Protein 3DSB (pdb70)

Secondary structure (DSSP, 8-state):
--EEEEE----HHHHHHHHHHHHHHHH------HHHHHHHHHHH-GGG---EEEEETTEEEEE--EEEEETTTTEEEEE----EE-GGG-SSSHHHHHHHHHHHHHHH-TTB------BTT-TTHHHHHHTT----SB--------/--EEEEE----HHHHHHHHHHHHHHHH------HHHHHHHHHHT-GGG---EEEEETTEEEEE--EEEEETTTTEEEEE----EE-GGG-SSSHHHHHHHHHHHHHHT-TTB------BTT-TTHHHHHHHT----SB--------

InterPro domains:
  IPR000182 GNAT domain [PF00583] (63-150)
  IPR000182 GNAT domain [PS51186] (17-167)
  IPR016181 Acyl-CoA N-acyltransferase [SSF55729] (17-161)

Sequence (292 aa):
ELIEIREARDDLDTIAKFNYNLAKETEGKELDDVLTKGVKALLLLDERKGKYHVYTVFDKVVAQIYTYEWSDWRNGNFLLWIQSVYVDKEYRRKGIFNYLFNYIKNICDKDENIVGRLYVEKENINAKATYESLNYECDYNYEYEVIHELIEIREEARRDDLDTIAKFNYNLAKETEGKELDDVLTKGVKALLLLDERKGKYHVYTVFDKVVAQIYTYEWSDWRNGNFLWIIQSVVYVDKEYRRKGIFNYLFNYIKNICDKDEENIVGRLYVEKENINAKATYESLNYECDYNYEYEVVIH

Foldseek 3Di:
DFKDKAWDAVCLVVVLVQVQVFCCVAVVDRDDVVSSVVSVVCNVDCQQDTKIFIDGNRHTFKIWWGWDQDPVLQAIETEIEDIGGHPVCPPPCVSVVVVVVVVVVQVPDPRHDYYYDDDPPRPCVQVVVVVVPHDDDDDDDDDDPD/DFKDKDWDDVCLVVVLVQVQVFCCVPVVDRDDVVSSVVSVVCNVDPQQDTKIFIDGNRHTFKIWFGWDQDPVQQATETEIEDIGGHPVCPPPCVRVVVVVVVVVVQVPDSRHDYYYDDDPPPPCVQVVVVVNPHDDDDDDDDDDDD

Organism: Clostridioides difficile (strain 630) (NCBI:txid272563)

Solvent-accessible surface area: 15723 Å² total

Radius of gyration: 20.28 Å; Cα contacts (8 Å, |Δi|>4): 535; chains: 2; bounding box: 35×44×65 Å

CATH classification: 3.40.630.30

Nearest PDB structures (foldseek):
  8a9o-assembly1_B  TM=8.171E-01  e=5.500E-09  Acinetobacter baumannii
  8a9n-assembly1_B  TM=8.126E-01  e=8.665E-09  Acinetobacter baumannii
  8a9o-assembly1_A  TM=8.376E-01  e=1.456E-08  Acinetobacter baumannii
  2q4v-assembly1_B  TM=7.384E-01  e=3.614E-08  Homo sapiens
  6yug-assembly1_B  TM=7.604E-01  e=5.177E-07  Cryptosporidium parvum Iowa II

B-factor: mean 20.47, std 8.24, range [8.96, 56.61]

Structure (mmCIF, N/CA/C/O backbone):
data_3DSB
#
_entry.id   3DSB
#
_cell.length_a   41.488
_cell.length_b   66.765
_cell.length_c   133.884
_cell.angle_alpha   90.00
_cell.angle_beta   90.00
_cell.angle_gamma   90.00
#
_symmetry.space_group_name_H-M   'P 21 21 21'
#
loop_
_entity.id
_entity.type
_entity.pdbx_description
1 polymer 'Putative acetyltransferase'
2 non-polymer 'SULFATE ION'
3 non-polymer 'TRIMETHYL GLYCINE'
4 water water
#
loop_
_atom_site.group_PDB
_atom_site.id
_atom_site.type_symbol
_atom_site.label_atom_id
_atom_site.label_alt_id
_atom_site.label_comp_id
_atom_site.label_asym_id
_atom_site.label_entity_id
_atom_site.label_seq_id
_atom_site.pdbx_PDB_ins_code
_atom_site.Cartn_x
_atom_site.Cartn_y
_atom_site.Cartn_z
_atom_site.occupancy
_atom_site.B_iso_or_equiv
_atom_site.auth_seq_id
_atom_site.auth_comp_id
_atom_site.auth_asym_id
_atom_site.auth_atom_id
_atom_site.pdbx_PDB_model_num
ATOM 1 N N . GLU A 1 5 ? 40.057 68.418 31.926 1.00 27.27 15 GLU A N 1
ATOM 2 C CA . GLU A 1 5 ? 38.606 68.425 31.545 1.00 26.71 15 GLU A CA 1
ATOM 3 C C . GLU A 1 5 ? 37.911 67.147 32.016 1.00 25.45 15 GLU A C 1
ATOM 4 O O . GLU A 1 5 ? 38.521 66.060 32.066 1.00 26.89 15 GLU A O 1
ATOM 10 N N . LEU A 1 6 ? 36.630 67.269 32.374 1.00 21.90 16 LEU A N 1
ATOM 11 C CA . LEU A 1 6 ? 35.895 66.088 32.788 1.00 20.30 16 LEU A CA 1
ATOM 12 C C . LEU A 1 6 ? 34.853 65.662 31.749 1.00 18.78 16 LEU A C 1
ATOM 13 O O . LEU A 1 6 ? 34.777 64.499 31.386 1.00 18.43 16 LEU A O 1
ATOM 18 N N . ILE A 1 7 ? 34.066 66.624 31.297 1.00 18.79 17 ILE A N 1
ATOM 19 C CA . ILE A 1 7 ? 33.159 66.393 30.184 1.00 19.47 17 ILE A CA 1
ATOM 20 C C . ILE A 1 7 ? 33.478 67.378 29.076 1.00 19.54 17 ILE A C 1
ATOM 21 O O . ILE A 1 7 ? 33.612 68.587 29.287 1.00 20.22 17 ILE A O 1
ATOM 26 N N . GLU A 1 8 ? 33.563 66.861 27.858 1.00 18.71 18 GLU A N 1
ATOM 27 C CA . GLU A 1 8 ? 33.831 67.760 26.749 1.00 19.28 18 GLU A CA 1
ATOM 28 C C . GLU A 1 8 ? 33.346 67.183 25.461 1.00 17.50 18 GLU A C 1
ATOM 29 O O . GLU A 1 8 ? 33.094 65.977 25.353 1.00 16.92 18 GLU A O 1
ATOM 35 N N . ILE A 1 9 ? 33.239 68.078 24.500 1.00 16.22 19 ILE A N 1
ATOM 36 C CA . ILE A 1 9 ? 33.054 67.677 23.115 1.00 15.99 19 ILE A CA 1
ATOM 37 C C . ILE A 1 9 ? 34.373 67.986 22.421 1.00 16.07 19 ILE A C 1
ATOM 38 O O . ILE A 1 9 ? 34.936 69.080 22.588 1.00 17.60 19 ILE A O 1
ATOM 43 N N . ARG A 1 10 ? 34.868 67.034 21.644 1.00 15.17 20 ARG A N 1
ATOM 44 C CA . ARG A 1 10 ? 36.110 67.225 20.935 1.00 15.97 20 ARG A CA 1
ATOM 45 C C . ARG A 1 10 ? 36.016 66.550 19.578 1.00 16.26 20 ARG A C 1
ATOM 46 O O . ARG A 1 10 ? 35.209 65.638 19.352 1.00 15.28 20 ARG A O 1
ATOM 54 N N . GLU A 1 11 ? 36.905 66.954 18.695 1.00 16.39 21 GLU A N 1
ATOM 55 C CA . GLU A 1 11 ? 37.045 66.245 17.440 1.00 18.52 21 GLU A CA 1
ATOM 56 C C . GLU A 1 11 ? 37.456 64.797 17.721 1.00 16.62 21 GLU A C 1
ATOM 57 O O . GLU A 1 11 ? 38.215 64.492 18.665 1.00 16.41 21 GLU A O 1
ATOM 63 N N . ALA A 1 12 ? 36.970 63.865 16.897 1.00 15.45 22 ALA A N 1
ATOM 64 C CA . ALA A 1 12 ? 37.395 62.481 17.040 1.00 14.82 22 ALA A CA 1
ATOM 65 C C . ALA A 1 12 ? 38.871 62.306 16.682 1.00 16.78 22 ALA A C 1
ATOM 66 O O . ALA A 1 12 ? 39.459 63.163 16.024 1.00 17.74 22 ALA A O 1
ATOM 68 N N . ARG A 1 13 ? 39.421 61.190 17.141 1.00 17.63 23 ARG A N 1
ATOM 69 C CA . ARG A 1 13 ? 40.800 60.742 16.875 1.00 20.61 23 ARG A CA 1
ATOM 70 C C . ARG A 1 13 ? 40.769 59.317 16.327 1.00 19.75 23 ARG A C 1
ATOM 71 O O . ARG A 1 13 ? 39.741 58.630 16.461 1.00 18.27 23 ARG A O 1
ATOM 92 N N . ASP A 1 15 ? 41.991 56.635 17.506 1.00 20.57 25 ASP A N 1
ATOM 93 C CA . ASP A 1 15 ? 41.636 55.692 18.580 1.00 21.77 25 ASP A CA 1
ATOM 94 C C . ASP A 1 15 ? 40.145 55.512 18.835 1.00 19.78 25 ASP A C 1
ATOM 95 O O . ASP A 1 15 ? 39.740 54.554 19.477 1.00 20.23 25 ASP A O 1
ATOM 100 N N . ASP A 1 16 ? 39.337 56.455 18.350 1.00 17.33 26 ASP A N 1
ATOM 101 C CA . ASP A 1 16 ? 37.893 56.369 18.512 1.00 15.92 26 ASP A CA 1
ATOM 102 C C . ASP A 1 16 ? 37.225 55.486 17.442 1.00 15.70 26 ASP A C 1
ATOM 103 O O . ASP A 1 16 ? 35.999 55.275 17.492 1.00 15.26 26 ASP A O 1
ATOM 108 N N . LEU A 1 17 ? 38.006 54.974 16.499 1.00 15.95 27 LEU A N 1
ATOM 109 C CA . LEU A 1 17 ? 37.452 54.199 15.376 1.00 16.32 27 LEU A CA 1
ATOM 110 C C . LEU A 1 17 ? 36.468 53.120 15.819 1.00 16.09 27 LEU A C 1
ATOM 111 O O . LEU A 1 17 ? 35.361 53.026 15.303 1.00 16.10 27 LEU A O 1
ATOM 116 N N . ASP A 1 18 ? 36.875 52.251 16.740 1.00 17.06 28 ASP A N 1
ATOM 117 C CA . ASP A 1 18 ? 36.012 51.123 17.046 1.00 17.75 28 ASP A CA 1
ATOM 118 C C . ASP A 1 18 ? 34.701 51.558 17.682 1.00 16.29 28 ASP A C 1
ATOM 119 O O . ASP A 1 18 ? 33.632 51.017 17.362 1.00 15.89 28 ASP A O 1
ATOM 124 N N . THR A 1 19 ? 34.784 52.543 18.574 1.00 15.37 29 THR A N 1
ATOM 125 C CA . THR A 1 19 ? 33.576 53.049 19.237 1.00 14.54 29 THR A CA 1
ATOM 126 C C . THR A 1 19 ? 32.646 53.759 18.239 1.00 13.39 29 THR A C 1
ATOM 127 O O . THR A 1 19 ? 31.435 53.554 18.258 1.00 13.27 29 THR A O 1
ATOM 131 N N . ILE A 1 20 ? 33.199 54.600 17.376 1.00 13.13 30 ILE A N 1
ATOM 132 C CA . ILE A 1 20 ? 32.359 55.300 16.378 1.00 12.08 30 ILE A CA 1
ATOM 133 C C . ILE A 1 20 ? 31.705 54.302 15.416 1.00 11.40 30 ILE A C 1
ATOM 134 O O . ILE A 1 20 ? 30.530 54.470 15.038 1.00 12.39 30 ILE A O 1
ATOM 139 N N . ALA A 1 21 ? 32.441 53.271 15.024 1.00 11.34 31 ALA A N 1
ATOM 140 C CA . ALA A 1 21 ? 31.868 52.263 14.143 1.00 12.28 31 ALA A CA 1
ATOM 141 C C . ALA A 1 21 ? 30.725 51.534 14.912 1.00 12.90 31 ALA A C 1
ATOM 142 O O . ALA A 1 21 ? 29.620 51.371 14.370 1.00 13.29 31 ALA A O 1
ATOM 144 N N . LYS A 1 22 ? 30.947 51.147 16.180 1.00 14.32 32 LYS A N 1
ATOM 145 C CA . LYS A 1 22 ? 29.887 50.485 16.920 1.00 14.28 32 LYS A CA 1
ATOM 146 C C . LYS A 1 22 ? 28.651 51.405 17.041 1.00 13.01 32 LYS A C 1
ATOM 147 O O . LYS A 1 22 ? 27.515 50.966 16.869 1.00 14.00 32 LYS A O 1
ATOM 153 N N . PHE A 1 23 ? 28.877 52.686 17.338 1.00 12.04 33 PHE A N 1
ATOM 154 C CA . PHE A 1 23 ? 27.758 53.613 17.484 1.00 12.14 33 PHE A CA 1
ATOM 155 C C . PHE A 1 23 ? 26.965 53.725 16.178 1.00 11.92 33 PHE A C 1
ATOM 156 O O . PHE A 1 23 ? 25.719 53.783 16.171 1.00 12.94 33 PHE A O 1
ATOM 164 N N . ASN A 1 24 ? 27.680 53.729 15.051 1.00 11.71 34 ASN A N 1
ATOM 165 C CA . ASN A 1 24 ? 26.985 53.840 13.774 1.00 12.33 34 ASN A CA 1
ATOM 166 C C . ASN A 1 24 ? 26.203 52.586 13.403 1.00 11.92 34 ASN A C 1
ATOM 167 O O . ASN A 1 24 ? 25.077 52.697 12.877 1.00 12.10 34 ASN A O 1
ATOM 172 N N . TYR A 1 25 ? 26.773 51.420 13.719 1.00 12.70 35 TYR A N 1
ATOM 173 C CA . TYR A 1 25 ? 26.062 50.158 13.565 1.00 14.59 35 TYR A CA 1
ATOM 174 C C . TYR A 1 25 ? 24.788 50.237 14.404 1.00 14.45 35 TYR A C 1
ATOM 175 O O . TYR A 1 25 ? 23.667 49.918 13.906 1.00 16.72 35 TYR A O 1
ATOM 184 N N . ASN A 1 26 ? 24.919 50.658 15.672 1.00 14.17 36 ASN A N 1
ATOM 185 C CA . ASN A 1 26 ? 23.714 50.699 16.515 1.00 15.27 36 ASN A CA 1
ATOM 186 C C . ASN A 1 26 ? 22.684 51.690 16.006 1.00 14.13 36 ASN A C 1
ATOM 187 O O . ASN A 1 26 ? 21.475 51.443 16.067 1.00 16.65 36 ASN A O 1
ATOM 192 N N . LEU A 1 27 ? 23.152 52.848 15.539 1.00 13.42 37 LEU A N 1
ATOM 193 C CA . LEU A 1 27 ? 22.268 53.880 15.023 1.00 13.53 37 LEU A CA 1
ATOM 194 C C . LEU A 1 27 ? 21.423 53.386 13.851 1.00 15.19 37 LEU A C 1
ATOM 195 O O . LEU A 1 27 ? 20.212 53.604 13.786 1.00 17.85 37 LEU A O 1
ATOM 200 N N . ALA A 1 28 ? 22.081 52.749 12.908 1.00 16.19 38 ALA A N 1
ATOM 201 C CA . ALA A 1 28 ? 21.428 52.374 11.656 1.00 17.39 38 ALA A CA 1
ATOM 202 C C . ALA A 1 28 ? 20.403 51.321 11.983 1.00 19.59 38 ALA A C 1
ATOM 203 O O . ALA A 1 28 ? 19.263 51.330 11.415 1.00 21.21 38 ALA A O 1
ATOM 205 N N . LYS A 1 29 ? 20.735 50.433 12.925 1.00 20.18 39 LYS A N 1
ATOM 206 C CA . LYS A 1 29 ? 19.714 49.446 13.313 1.00 23.55 39 LYS A CA 1
ATOM 207 C C . LYS A 1 29 ? 18.533 50.132 13.988 1.00 24.04 39 LYS A C 1
ATOM 208 O O . LYS A 1 29 ? 17.359 49.894 13.625 1.00 25.37 39 LYS A O 1
ATOM 214 N N . GLU A 1 30 ? 18.815 50.991 14.970 1.00 24.52 40 GLU A N 1
ATOM 215 C CA . GLU A 1 30 ? 17.720 51.571 15.768 1.00 25.17 40 GLU A CA 1
ATOM 216 C C . GLU A 1 30 ? 16.814 52.547 14.998 1.00 26.43 40 GLU A C 1
ATOM 217 O O . GLU A 1 30 ? 15.591 52.575 15.277 1.00 28.20 40 GLU A O 1
ATOM 223 N N . THR A 1 31 ? 17.358 53.315 14.041 1.00 27.99 41 THR A N 1
ATOM 224 C CA . THR A 1 31 ? 16.651 54.432 13.348 1.00 28.42 41 THR A CA 1
ATOM 225 C C . THR A 1 31 ? 16.231 54.278 11.864 1.00 28.82 41 THR A C 1
ATOM 226 O O . THR A 1 31 ? 15.394 55.067 11.356 1.00 29.54 41 THR A O 1
ATOM 230 N N . GLU A 1 32 ? 16.834 53.314 11.169 1.00 28.04 42 GLU A N 1
ATOM 231 C CA . GLU A 1 32 ? 16.543 53.045 9.754 1.00 28.30 42 GLU A CA 1
ATOM 232 C C . GLU A 1 32 ? 16.274 51.552 9.552 1.00 27.82 42 GLU A C 1
ATOM 233 O O . GLU A 1 32 ? 16.093 51.080 8.421 1.00 28.06 42 GLU A O 1
ATOM 239 N N . GLY A 1 33 ? 16.238 50.796 10.637 1.00 26.84 43 GLY A N 1
ATOM 240 C CA . GLY A 1 33 ? 16.072 49.352 10.511 1.00 27.86 43 GLY A CA 1
ATOM 241 C C . GLY A 1 33 ? 17.119 48.621 9.665 1.00 28.69 43 GLY A C 1
ATOM 242 O O . GLY A 1 33 ? 16.794 47.603 9.054 1.00 29.38 43 GLY A O 1
ATOM 243 N N . LYS A 1 34 ? 18.377 49.098 9.668 1.00 29.12 44 LYS A N 1
ATOM 244 C CA . LYS A 1 34 ? 19.506 48.493 8.880 1.00 29.13 44 LYS A CA 1
ATOM 245 C C . LYS A 1 34 ? 20.522 47.653 9.687 1.00 28.63 44 LYS A C 1
ATOM 246 O O . LYS A 1 34 ? 20.826 47.944 10.862 1.00 27.41 44 LYS A O 1
ATOM 252 N N . GLU A 1 35 ? 21.123 46.660 9.049 1.00 27.56 45 GLU A N 1
ATOM 253 C CA . GLU A 1 35 ? 22.206 45.917 9.679 1.00 26.35 45 GLU A CA 1
ATOM 254 C C . GLU A 1 35 ? 23.490 46.112 8.868 1.00 24.60 45 GLU A C 1
ATOM 255 O O . GLU A 1 35 ? 23.758 45.377 7.905 1.00 25.18 45 GLU A O 1
ATOM 261 N N . LEU A 1 36 ? 24.283 47.111 9.237 1.00 21.26 46 LEU A N 1
ATOM 262 C CA . LEU A 1 36 ? 25.376 47.484 8.380 1.00 18.62 46 LEU A CA 1
ATOM 263 C C . LEU A 1 36 ? 26.452 46.411 8.323 1.00 17.95 46 LEU A C 1
ATOM 264 O O . LEU A 1 36 ? 26.772 45.766 9.317 1.00 19.03 46 LEU A O 1
ATOM 269 N N . ASP A 1 37 ? 27.072 46.307 7.152 1.00 16.64 47 ASP A N 1
ATOM 270 C CA . ASP A 1 37 ? 28.277 45.483 6.963 1.00 15.11 47 ASP A CA 1
ATOM 271 C C . ASP A 1 37 ? 29.452 46.121 7.708 1.00 14.91 47 ASP A C 1
ATOM 272 O O . ASP A 1 37 ? 29.856 47.244 7.383 1.00 14.68 47 ASP A O 1
ATOM 285 N N . ASP A 1 39 ? 32.628 45.374 7.883 1.00 13.81 49 ASP A N 1
ATOM 286 C CA . ASP A 1 39 ? 33.870 45.571 7.137 1.00 13.89 49 ASP A CA 1
ATOM 287 C C . ASP A 1 39 ? 33.788 46.920 6.407 1.00 13.64 49 ASP A C 1
ATOM 288 O O . ASP A 1 39 ? 34.710 47.736 6.471 1.00 14.73 49 ASP A O 1
ATOM 293 N N . VAL A 1 40 ? 32.673 47.133 5.714 1.00 12.88 50 VAL A N 1
ATOM 294 C CA . VAL A 1 40 ? 32.494 48.359 4.944 1.00 12.45 50 VAL A CA 1
ATOM 295 C C . VAL A 1 40 ? 32.430 49.595 5.842 1.00 12.15 50 VAL A C 1
ATOM 296 O O . VAL A 1 40 ? 33.098 50.612 5.575 1.00 12.35 50 VAL A O 1
ATOM 300 N N . LEU A 1 41 ? 31.655 49.493 6.922 1.00 11.48 51 LEU A N 1
ATOM 301 C CA . LEU A 1 41 ? 31.490 50.618 7.837 1.00 11.80 51 LEU A CA 1
ATOM 302 C C . LEU A 1 41 ? 32.832 50.987 8.481 1.00 11.86 51 LEU A C 1
ATOM 303 O O . LEU A 1 41 ? 33.170 52.164 8.608 1.00 12.61 51 LEU A O 1
ATOM 308 N N . THR A 1 42 ? 33.588 49.974 8.921 1.00 12.65 52 THR A N 1
ATOM 309 C CA . THR A 1 42 ? 34.886 50.260 9.559 1.00 13.16 52 THR A CA 1
ATOM 310 C C . THR A 1 42 ? 35.790 51.036 8.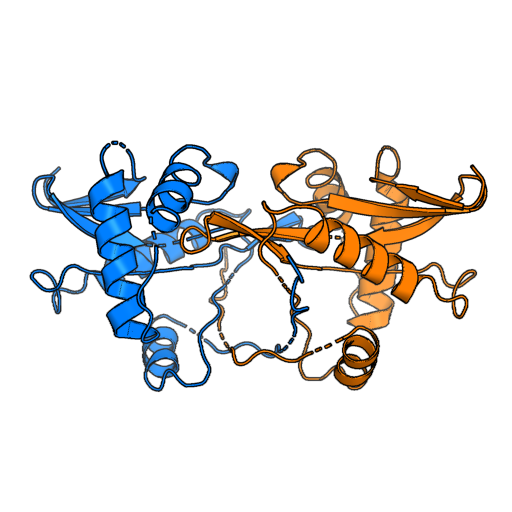610 1.00 12.26 52 THR A C 1
ATOM 311 O O . THR A 1 42 ? 36.414 52.020 8.994 1.00 13.29 52 THR A O 1
ATOM 315 N N . LYS A 1 43 ? 35.825 50.591 7.349 1.00 12.89 53 LYS A N 1
ATOM 316 C CA . LYS A 1 43 ? 36.628 51.283 6.339 1.00 12.74 53 LYS A CA 1
ATOM 317 C C . LYS A 1 43 ? 36.122 52.721 6.121 1.00 11.44 53 LYS A C 1
ATOM 318 O O . LYS A 1 43 ? 36.929 53.651 5.968 1.00 13.38 53 LYS A O 1
ATOM 324 N N . GLY A 1 44 ? 34.792 52.870 6.074 1.00 10.88 54 GLY A N 1
ATOM 325 C CA . GLY A 1 44 ? 34.227 54.195 5.843 1.00 10.71 54 GLY A CA 1
ATOM 326 C C . GLY A 1 44 ? 34.519 55.152 6.981 1.00 10.62 54 GLY A C 1
ATOM 327 O O . GLY A 1 44 ? 34.732 56.338 6.750 1.00 12.19 54 GLY A O 1
ATOM 328 N N . VAL A 1 45 ? 34.412 54.678 8.223 1.00 9.87 55 VAL A N 1
ATOM 329 C CA . VAL A 1 45 ? 34.710 55.554 9.370 1.00 10.58 55 VAL A CA 1
ATOM 330 C C . VAL A 1 45 ? 36.206 55.910 9.382 1.00 11.87 55 VAL A C 1
ATOM 331 O O . VAL A 1 45 ? 36.579 57.065 9.570 1.00 13.10 55 VAL A O 1
ATOM 335 N N . LYS A 1 46 ? 37.058 54.905 9.168 1.00 12.89 56 LYS A N 1
ATOM 33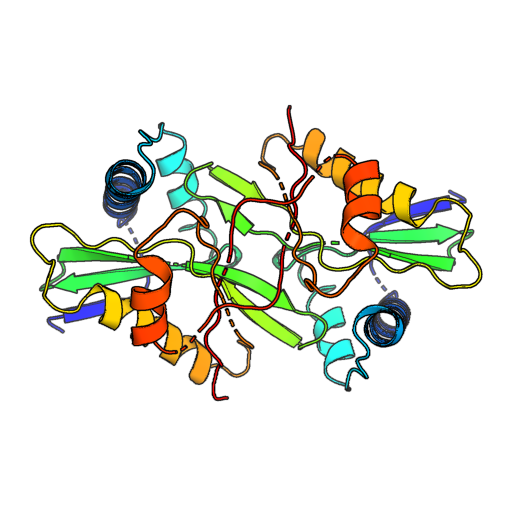6 C CA . LYS A 1 46 ? 38.514 55.168 9.128 1.00 13.39 56 LYS A CA 1
ATOM 337 C C . LYS A 1 46 ? 38.837 56.222 8.064 1.00 13.75 56 LYS A C 1
ATOM 338 O O . LYS A 1 46 ? 39.645 57.151 8.289 1.00 14.77 56 LYS A O 1
ATOM 344 N N . ALA A 1 47 ? 38.239 56.064 6.876 1.00 14.08 57 ALA A N 1
ATOM 345 C CA . ALA A 1 47 ? 38.568 56.976 5.788 1.00 15.32 57 ALA A CA 1
ATOM 346 C C . ALA A 1 47 ? 38.212 58.405 6.202 1.00 14.28 57 ALA A C 1
ATOM 347 O O . ALA A 1 47 ? 38.952 59.359 5.930 1.00 17.00 57 ALA A O 1
ATOM 349 N N . LEU A 1 48 ? 37.065 58.564 6.860 1.00 14.16 58 LEU A N 1
ATOM 350 C CA A LEU A 1 48 ? 36.650 59.880 7.297 0.50 14.55 58 LEU A CA 1
ATOM 351 C CA B LEU A 1 48 ? 36.665 59.888 7.288 0.50 14.25 58 LEU A CA 1
ATOM 352 C C . LEU A 1 48 ? 37.595 60.406 8.389 1.00 15.40 58 LEU A C 1
ATOM 353 O O . LEU A 1 48 ? 38.008 61.568 8.351 1.00 15.16 58 LEU A O 1
ATOM 362 N N . LEU A 1 49 ? 37.949 59.552 9.357 1.00 14.80 59 LEU A N 1
ATOM 363 C CA . LEU A 1 49 ? 38.881 59.988 10.429 1.00 15.73 59 LEU A CA 1
ATOM 364 C C . LEU A 1 49 ? 40.210 60.480 9.871 1.00 17.30 59 LEU A C 1
ATOM 365 O O . LEU A 1 49 ? 40.826 61.388 10.465 1.00 18.87 59 LEU A O 1
ATOM 370 N N . LEU A 1 50 ? 40.630 59.882 8.746 1.00 17.57 60 LEU A N 1
ATOM 371 C CA . LEU A 1 50 ? 41.935 60.175 8.162 1.00 19.27 60 LEU A CA 1
ATOM 372 C C . LEU A 1 50 ? 41.920 61.415 7.290 1.00 19.36 60 LEU A C 1
ATOM 373 O O . LEU A 1 50 ? 42.999 61.921 6.927 1.00 22.22 60 LEU A O 1
ATOM 378 N N . ASP A 1 51 ? 40.733 61.921 6.941 1.00 19.26 61 ASP A N 1
ATOM 379 C CA . ASP A 1 51 ? 40.643 63.007 5.976 1.00 19.24 61 ASP A CA 1
ATOM 380 C C . ASP A 1 51 ? 39.607 64.027 6.354 1.00 19.38 61 ASP A C 1
ATOM 381 O O . ASP A 1 51 ? 38.436 63.864 6.063 1.00 18.63 61 ASP A O 1
ATOM 386 N N . GLU A 1 52 ? 40.070 65.089 6.998 1.00 20.45 62 GLU A N 1
ATOM 387 C CA . GLU A 1 52 ? 39.241 66.189 7.483 1.00 22.30 62 GLU A CA 1
ATOM 388 C C . GLU A 1 52 ? 38.473 66.896 6.350 1.00 21.09 62 GLU A C 1
ATOM 389 O O . GLU A 1 52 ? 37.478 67.605 6.588 1.00 21.05 62 GLU A O 1
ATOM 395 N N . ARG A 1 53 ? 38.947 66.726 5.115 1.00 21.19 63 ARG A N 1
ATOM 396 C CA . ARG A 1 53 ? 38.265 67.297 3.981 1.00 22.70 63 ARG A CA 1
ATOM 397 C C . ARG A 1 53 ? 36.979 66.555 3.655 1.00 22.42 63 ARG A C 1
ATOM 398 O O . ARG A 1 53 ? 36.097 67.125 2.998 1.00 25.18 63 ARG A O 1
ATOM 406 N N . LYS A 1 54 ? 36.843 65.301 4.114 1.00 20.50 64 LYS A N 1
ATOM 407 C CA . LYS A 1 54 ? 35.599 64.538 3.890 1.00 19.25 64 LYS A CA 1
ATOM 408 C C . LYS A 1 54 ? 34.472 64.911 4.873 1.00 18.54 64 LYS A C 1
ATOM 409 O O . LYS A 1 54 ? 33.324 64.553 4.625 1.00 18.69 64 LYS A O 1
ATOM 415 N N . GLY A 1 55 ? 34.776 65.628 5.962 1.00 17.89 65 GLY A N 1
ATOM 416 C CA . GLY A 1 55 ? 33.802 65.806 7.048 1.00 16.18 65 GLY A CA 1
ATOM 417 C C . GLY A 1 55 ? 34.491 65.613 8.385 1.00 15.22 65 GLY A C 1
ATOM 418 O O . GLY A 1 55 ? 35.721 65.403 8.456 1.00 14.87 65 GLY A O 1
ATOM 419 N N . LYS A 1 56 ? 33.714 65.693 9.451 1.00 13.13 66 LYS A N 1
ATOM 420 C CA . LYS A 1 56 ? 34.256 65.583 10.807 1.00 13.17 66 LYS A CA 1
ATOM 421 C C . LYS A 1 56 ? 33.306 64.849 11.744 1.00 10.97 66 LYS A C 1
ATOM 422 O O . LYS A 1 56 ? 32.080 65.078 11.700 1.00 10.86 66 LYS A O 1
ATOM 428 N N . TYR A 1 57 ? 33.864 63.979 12.597 1.00 11.29 67 TYR A N 1
ATOM 429 C CA . TYR A 1 57 ? 33.183 63.498 13.788 1.00 11.69 67 TYR A CA 1
ATOM 430 C C . TYR A 1 57 ? 33.587 64.339 14.966 1.00 11.82 67 TYR A C 1
ATOM 431 O O . TYR A 1 57 ? 34.775 64.690 15.126 1.00 11.94 67 TYR A O 1
ATOM 440 N N . HIS A 1 58 ? 32.606 64.612 15.827 1.00 11.94 68 HIS A N 1
ATOM 441 C CA . HIS A 1 58 ? 32.871 65.100 17.179 1.00 13.55 68 HIS A CA 1
ATOM 442 C C . HIS A 1 58 ? 32.274 64.075 18.129 1.00 12.44 68 HIS A C 1
ATOM 443 O O . HIS A 1 58 ? 31.209 63.484 17.851 1.00 13.13 68 HIS A O 1
ATOM 450 N N . VAL A 1 59 ? 32.932 63.895 19.270 1.00 12.70 69 VAL A N 1
ATOM 451 C CA . VAL A 1 59 ? 32.464 62.965 20.272 1.00 13.28 69 VAL A CA 1
ATOM 452 C C . VAL A 1 59 ? 32.306 63.701 21.603 1.00 13.94 69 VAL A C 1
ATOM 453 O O . VAL A 1 59 ? 33.025 64.680 21.906 1.00 14.64 69 VAL A O 1
ATOM 457 N N . TYR A 1 60 ? 31.311 63.214 22.343 1.00 12.73 70 TYR A N 1
ATOM 458 C CA . TYR A 1 60 ? 31.036 63.677 23.715 1.00 13.17 70 TYR A CA 1
ATOM 459 C C . TYR A 1 60 ? 31.691 62.679 24.667 1.00 13.32 70 TYR A C 1
ATOM 460 O O . TYR A 1 60 ? 31.475 61.486 24.552 1.00 13.21 70 TYR A O 1
ATOM 469 N N . THR A 1 61 ? 32.574 63.177 25.545 1.00 13.69 71 THR A N 1
ATOM 470 C CA . THR A 1 61 ? 33.301 62.267 26.442 1.00 14.51 71 THR A CA 1
ATOM 471 C C . THR A 1 61 ? 33.063 62.617 27.899 1.00 15.59 71 THR A C 1
ATOM 472 O O . THR A 1 61 ? 32.874 63.795 28.259 1.00 16.20 71 THR A O 1
ATOM 476 N N . VAL A 1 62 ? 33.081 61.575 28.719 1.00 15.06 72 VAL A N 1
ATOM 477 C CA . VAL A 1 62 ? 32.852 61.717 30.157 1.00 16.19 72 VAL A CA 1
ATOM 478 C C . VAL A 1 62 ? 33.976 60.966 30.843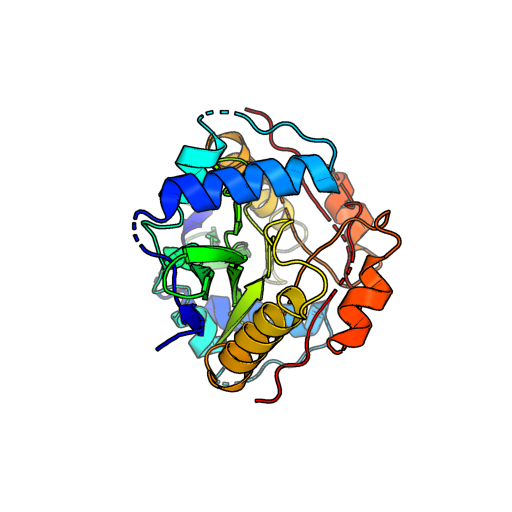 1.00 17.00 72 VAL A C 1
ATOM 479 O O . VAL A 1 62 ? 34.052 59.753 30.735 1.00 17.26 72 VAL A O 1
ATOM 483 N N . PHE A 1 63 ? 34.861 61.705 31.531 1.00 17.23 73 PHE A N 1
ATOM 484 C CA . PHE A 1 63 ? 36.081 61.094 32.106 1.00 18.42 73 PHE A CA 1
ATOM 485 C C . PHE A 1 63 ? 36.780 60.232 31.076 1.00 18.82 73 PHE A C 1
ATOM 486 O O . PHE A 1 63 ? 37.150 59.076 31.345 1.00 20.23 73 PHE A O 1
ATOM 494 N N . ASP A 1 64 ? 36.889 60.812 29.870 1.00 18.54 74 ASP A N 1
ATOM 495 C CA . ASP A 1 64 ? 37.580 60.213 28.717 1.00 19.43 74 ASP A CA 1
ATOM 496 C C . ASP A 1 64 ? 36.829 59.141 27.958 1.00 19.55 74 ASP A C 1
ATOM 497 O O . ASP A 1 64 ? 37.291 58.725 26.894 1.00 20.94 74 ASP A O 1
ATOM 502 N N . LYS A 1 65 ? 35.693 58.688 28.491 1.00 18.40 75 LYS A N 1
ATOM 503 C CA . LYS A 1 65 ? 34.886 57.676 27.808 1.00 19.03 75 LYS A CA 1
ATOM 504 C C . LYS A 1 65 ? 34.016 58.334 26.749 1.00 17.51 75 LYS A C 1
ATOM 505 O O . LYS A 1 65 ? 33.260 59.253 27.069 1.00 16.32 75 LYS A O 1
ATOM 511 N N . VAL A 1 66 ? 34.140 57.870 25.506 1.00 16.89 76 VAL A N 1
ATOM 512 C CA . VAL A 1 66 ? 33.303 58.372 24.432 1.00 16.08 76 VAL A CA 1
ATOM 513 C C . VAL A 1 66 ? 31.895 57.771 24.598 1.00 14.88 76 VAL A C 1
ATOM 514 O O . VAL A 1 66 ? 31.748 56.547 24.579 1.00 16.10 76 VAL A O 1
ATOM 518 N N . VAL A 1 67 ? 30.869 58.623 24.736 1.00 13.69 77 VAL A N 1
ATOM 519 C CA . VAL A 1 67 ? 29.507 58.161 24.959 1.00 14.03 77 VAL A CA 1
ATOM 520 C C . VAL A 1 67 ? 28.504 58.665 23.890 1.00 12.72 77 VAL A C 1
ATOM 521 O O . VAL A 1 67 ? 27.327 58.308 23.929 1.00 13.41 77 VAL A O 1
ATOM 525 N N . ALA A 1 68 ? 28.962 59.521 22.964 1.00 11.93 78 ALA A N 1
ATOM 526 C CA . ALA A 1 68 ? 28.091 59.973 21.861 1.00 11.69 78 ALA A CA 1
ATOM 527 C C . ALA A 1 68 ? 28.908 60.542 20.753 1.00 12.25 78 ALA A C 1
ATOM 528 O O . ALA A 1 68 ? 30.073 60.890 20.942 1.00 12.80 78 ALA A O 1
ATOM 530 N N . GLN A 1 69 ? 28.295 60.602 19.567 1.00 11.07 79 GLN A N 1
ATOM 531 C CA . GLN A 1 69 ? 28.993 61.172 18.382 1.00 11.47 79 GLN A CA 1
ATOM 532 C C . GLN A 1 69 ? 28.037 61.932 17.511 1.00 11.85 79 GLN A C 1
ATOM 533 O O . GLN A 1 69 ? 26.832 61.634 17.478 1.00 11.41 79 GLN A O 1
ATOM 539 N N . ILE A 1 70 ? 28.608 62.885 16.777 1.00 11.75 80 ILE A N 1
ATOM 540 C CA . ILE A 1 70 ? 27.838 63.570 15.714 1.00 12.34 80 ILE A CA 1
ATOM 541 C C . ILE A 1 70 ? 28.787 63.743 14.531 1.00 10.75 80 ILE A C 1
ATOM 542 O O . ILE A 1 70 ? 29.992 64.003 14.724 1.00 11.19 80 ILE A O 1
ATOM 555 N N . TYR A 1 72 ? 29.312 65.378 10.460 1.00 10.89 82 TYR A N 1
ATOM 556 C CA . TYR A 1 72 ? 28.845 66.211 9.338 1.00 10.88 82 TYR A CA 1
ATOM 557 C C . TYR A 1 72 ? 29.798 66.172 8.175 1.00 12.06 82 TYR A C 1
ATOM 558 O O . TYR A 1 72 ? 31.006 65.934 8.344 1.00 11.61 82 TYR A O 1
ATOM 567 N N . THR A 1 73 ? 29.233 66.426 6.995 1.00 10.61 83 THR A N 1
ATOM 568 C CA . THR A 1 73 ? 30.035 66.620 5.794 1.00 10.86 83 THR A CA 1
ATOM 569 C C . THR A 1 73 ? 29.791 68.043 5.279 1.00 9.65 83 THR A C 1
ATOM 570 O O . THR A 1 73 ? 28.959 68.773 5.817 1.00 10.42 83 THR A O 1
ATOM 574 N N . TYR A 1 74 ? 30.483 68.404 4.187 1.00 11.50 84 TYR A N 1
ATOM 575 C CA . TYR A 1 74 ? 30.331 69.763 3.622 1.00 11.37 84 TYR A CA 1
ATOM 576 C C . TYR A 1 74 ? 29.746 69.723 2.233 1.00 11.65 84 TYR A C 1
ATOM 577 O O . TYR A 1 74 ? 30.005 68.778 1.483 1.00 13.64 84 TYR A O 1
ATOM 586 N N . GLU A 1 75 ? 29.006 70.782 1.897 1.00 9.89 85 GLU A N 1
ATOM 587 C CA . GLU A 1 75 ? 28.641 71.033 0.504 1.00 10.15 85 GLU A CA 1
ATOM 588 C C . GLU A 1 75 ? 29.097 72.433 0.133 1.00 11.21 85 GLU A C 1
ATOM 589 O O . GLU A 1 75 ? 28.585 73.418 0.669 1.00 10.29 85 GLU A O 1
ATOM 595 N N . TRP A 1 76 ? 30.073 72.532 -0.786 1.00 10.30 86 TRP A N 1
ATOM 596 C CA . TRP A 1 76 ? 30.528 73.860 -1.211 1.00 10.94 86 TRP A CA 1
ATOM 597 C C . TRP A 1 76 ? 29.453 74.499 -2.093 1.00 11.49 86 TRP A C 1
ATOM 598 O O . TRP A 1 76 ? 28.979 73.872 -3.044 1.00 12.25 86 TRP A O 1
ATOM 609 N N . SER A 1 77 ? 29.121 75.751 -1.790 1.00 12.09 87 SER A N 1
ATOM 610 C CA . SER A 1 77 ? 28.279 76.557 -2.648 1.00 11.59 87 SER A CA 1
ATOM 611 C C . SER A 1 77 ? 29.126 77.591 -3.389 1.00 11.02 87 SER A C 1
ATOM 612 O O . SER A 1 77 ? 29.648 78.536 -2.769 1.00 12.59 87 SER A O 1
ATOM 615 N N . ASP A 1 78 ? 29.248 77.423 -4.714 1.00 10.92 88 ASP A N 1
ATOM 616 C CA . ASP A 1 78 ? 29.931 78.428 -5.514 1.00 11.22 88 ASP A CA 1
ATOM 617 C C . ASP A 1 78 ? 29.141 79.711 -5.601 1.00 11.10 88 ASP A C 1
ATOM 618 O O . ASP A 1 78 ? 29.741 80.812 -5.491 1.00 13.07 88 ASP A O 1
ATOM 623 N N . TRP A 1 79 ? 27.804 79.595 -5.681 1.00 11.99 89 TRP A N 1
ATOM 624 C CA . TRP A 1 79 ? 26.976 80.813 -5.725 1.00 12.22 89 TRP A CA 1
ATOM 625 C C . TRP A 1 79 ? 27.121 81.696 -4.490 1.00 13.01 89 TRP A C 1
ATOM 626 O O . TRP A 1 79 ? 27.056 82.920 -4.593 1.00 14.89 89 TRP A O 1
ATOM 637 N N . ARG A 1 80 ? 27.319 81.069 -3.328 1.00 13.64 90 ARG A N 1
ATOM 638 C CA . ARG A 1 80 ? 27.370 81.782 -2.053 1.00 14.21 90 ARG A CA 1
ATOM 639 C C . ARG A 1 80 ? 28.806 81.923 -1.514 1.00 14.75 90 ARG A C 1
ATOM 640 O O . ARG A 1 80 ? 28.993 82.564 -0.481 1.00 15.14 90 ARG A O 1
ATOM 648 N N . ASN A 1 81 ? 29.786 81.309 -2.181 1.00 13.45 91 ASN A N 1
ATOM 649 C CA . ASN A 1 81 ? 31.182 81.319 -1.732 1.00 14.11 91 ASN A CA 1
ATOM 650 C C . ASN A 1 81 ? 31.306 80.863 -0.276 1.00 13.73 91 ASN A C 1
ATOM 651 O O . ASN A 1 81 ? 31.992 81.493 0.563 1.00 14.84 91 ASN A O 1
ATOM 656 N N . GLY A 1 82 ? 30.687 79.717 0.016 1.00 12.20 92 GLY A N 1
ATOM 657 C CA . GLY A 1 82 ? 30.769 79.182 1.381 1.00 12.74 92 GLY A CA 1
ATOM 658 C C . GLY A 1 82 ? 30.261 77.757 1.431 1.00 12.29 92 GLY A C 1
ATOM 659 O O . GLY A 1 82 ? 29.766 77.241 0.422 1.00 13.31 92 GLY A O 1
ATOM 660 N N . ASN A 1 83 ? 30.336 77.147 2.622 1.00 12.10 93 ASN A N 1
ATOM 661 C CA . ASN A 1 83 ? 29.930 75.751 2.800 1.00 12.15 93 ASN A CA 1
ATOM 662 C C . ASN A 1 83 ? 28.596 75.663 3.504 1.00 12.08 93 ASN A C 1
ATOM 663 O O . ASN A 1 83 ? 28.355 76.419 4.473 1.00 11.53 93 ASN A O 1
ATOM 668 N N . PHE A 1 84 ? 27.759 74.714 3.068 1.00 10.04 94 PHE A N 1
ATOM 669 C CA . PHE A 1 84 ? 26.716 74.203 3.951 1.00 10.55 94 PHE A CA 1
ATOM 670 C C . PHE A 1 84 ? 27.316 73.059 4.726 1.00 10.82 94 PHE A C 1
ATOM 671 O O . PHE A 1 84 ? 28.082 72.248 4.188 1.00 11.20 94 PHE A O 1
ATOM 679 N N . LEU A 1 85 ? 26.970 72.994 6.006 1.00 11.52 95 LEU A N 1
ATOM 680 C CA A LEU A 1 85 ? 27.322 71.856 6.810 0.50 11.73 95 LEU A CA 1
ATOM 681 C CA B LEU A 1 85 ? 27.302 71.809 6.804 0.50 12.30 95 LEU A CA 1
ATOM 682 C C . LEU A 1 85 ? 26.119 70.893 6.834 1.00 11.72 95 LEU A C 1
ATOM 683 O O . LEU A 1 85 ? 24.992 71.348 7.121 1.00 12.55 95 LEU A O 1
ATOM 692 N N . TRP A 1 86 ? 26.346 69.618 6.487 1.00 11.68 96 TRP A N 1
ATOM 693 C CA . TRP A 1 86 ? 25.243 68.633 6.457 1.00 10.87 96 TRP A CA 1
ATOM 694 C C . TRP A 1 86 ? 25.450 67.643 7.596 1.00 12.19 96 TRP A C 1
ATOM 695 O O . TRP A 1 86 ? 26.416 66.886 7.600 1.00 12.34 96 TRP A O 1
ATOM 706 N N . ILE A 1 87 ? 24.537 67.644 8.566 1.00 11.86 97 ILE A N 1
ATOM 707 C CA . ILE A 1 87 ? 24.629 66.683 9.694 1.00 11.76 97 ILE A CA 1
ATOM 708 C C . ILE A 1 87 ? 24.132 65.351 9.179 1.00 11.42 97 ILE A C 1
ATOM 709 O O . ILE A 1 87 ? 22.974 65.260 8.719 1.00 12.31 97 ILE A O 1
ATOM 714 N N . GLN A 1 88 ? 24.957 64.318 9.286 1.00 10.65 98 GLN A N 1
ATOM 715 C CA . GLN A 1 88 ? 24.660 62.984 8.751 1.00 11.40 98 GLN A CA 1
ATOM 716 C C . GLN A 1 88 ? 24.282 61.962 9.801 1.00 10.99 98 GLN A C 1
ATOM 717 O O . GLN A 1 88 ? 23.615 60.983 9.503 1.00 13.40 98 GLN A O 1
ATOM 723 N N . SER A 1 89 ? 24.686 62.181 11.054 1.00 11.27 99 SER A N 1
ATOM 724 C CA . SER A 1 89 ? 24.367 61.231 12.104 1.00 11.81 99 SER A CA 1
ATOM 725 C C . SER A 1 89 ? 24.555 61.828 13.479 1.00 12.12 99 SER A C 1
ATOM 726 O O . SER A 1 89 ? 25.429 62.658 13.699 1.00 11.77 99 SER A O 1
ATOM 729 N N . VAL A 1 90 ? 23.733 61.358 14.404 1.00 12.32 100 VAL A N 1
ATOM 730 C CA . VAL A 1 90 ? 23.904 61.638 15.836 1.00 12.66 100 VAL A CA 1
ATOM 731 C C . VAL A 1 90 ? 23.541 60.356 16.581 1.00 13.04 100 VAL A C 1
ATOM 732 O O . VAL A 1 90 ? 22.523 59.732 16.294 1.00 14.20 100 VAL A O 1
ATOM 736 N N . TYR A 1 91 ? 24.337 59.983 17.584 1.00 12.30 101 TYR A N 1
ATOM 737 C CA . TYR A 1 91 ? 24.019 58.770 18.364 1.00 11.38 101 TYR A CA 1
ATOM 738 C C . TYR A 1 91 ? 24.529 58.986 19.789 1.00 12.47 101 TYR A C 1
ATOM 739 O O . TYR A 1 91 ? 25.662 59.484 19.998 1.00 12.61 101 TYR A O 1
ATOM 748 N N . VAL A 1 92 ? 23.726 58.535 20.734 1.00 12.37 102 VAL A N 1
ATOM 749 C CA . VAL A 1 92 ? 24.058 58.611 22.154 1.00 12.44 102 VAL A CA 1
ATOM 750 C C . VAL A 1 92 ? 23.968 57.187 22.708 1.00 13.63 102 VAL A C 1
ATOM 751 O O . VAL A 1 92 ? 22.930 56.523 22.559 1.00 13.95 102 VAL A O 1
ATOM 755 N N . ASP A 1 93 ? 25.039 56.723 23.343 1.00 14.11 103 ASP A N 1
ATOM 756 C CA . ASP A 1 93 ? 25.053 55.426 24.034 1.00 15.05 103 ASP A CA 1
ATOM 757 C C . ASP A 1 93 ? 23.856 55.326 24.979 1.00 15.48 103 ASP A C 1
ATOM 758 O O . ASP A 1 93 ? 23.535 56.286 25.694 1.00 15.98 103 ASP A O 1
ATOM 763 N N . LYS A 1 94 ? 23.185 54.175 24.950 1.00 16.95 104 LYS A N 1
ATOM 764 C CA . LYS A 1 94 ? 21.944 54.035 25.721 1.00 18.19 104 LYS A CA 1
ATOM 765 C C . LYS A 1 94 ? 22.078 54.316 27.208 1.00 18.55 104 LYS A C 1
ATOM 766 O O . LYS A 1 94 ? 21.085 54.729 27.834 1.00 19.77 104 LYS A O 1
ATOM 772 N N . GLU A 1 95 ? 23.258 54.072 27.769 1.00 18.11 105 GLU A N 1
ATOM 773 C CA . GLU A 1 95 ? 23.456 54.270 29.219 1.00 19.46 105 GLU A CA 1
ATOM 774 C C . GLU A 1 95 ? 23.600 55.759 29.578 1.00 18.88 105 GLU A C 1
ATOM 775 O O . GLU A 1 95 ? 23.707 56.108 30.780 1.00 18.94 105 GLU A O 1
ATOM 781 N N . TYR A 1 96 ? 23.606 56.631 28.552 1.00 16.97 106 TYR A N 1
ATOM 782 C CA . TYR A 1 96 ? 23.829 58.056 28.764 1.00 16.81 106 TYR A CA 1
ATOM 783 C C . TYR A 1 96 ? 22.703 58.925 28.205 1.00 16.57 106 TYR A C 1
ATOM 784 O O . TYR A 1 96 ? 22.851 60.129 28.087 1.00 17.77 106 TYR A O 1
ATOM 793 N N . ARG A 1 97 ? 21.572 58.301 27.883 1.00 16.55 107 ARG A N 1
ATOM 794 C CA . ARG A 1 97 ? 20.431 59.011 27.307 1.00 16.90 107 ARG A CA 1
ATOM 795 C C . ARG A 1 97 ? 19.581 59.713 28.374 1.00 17.48 107 ARG A C 1
ATOM 796 O O . ARG A 1 97 ? 19.724 59.444 29.569 1.00 17.70 107 ARG A O 1
ATOM 804 N N . ARG A 1 98 ? 18.717 60.627 27.923 1.00 17.46 108 ARG A N 1
ATOM 805 C CA . ARG A 1 98 ? 17.822 61.405 28.796 1.00 18.66 108 ARG A CA 1
ATOM 806 C C . ARG A 1 98 ? 18.602 62.363 29.702 1.00 17.82 108 ARG A C 1
ATOM 807 O O . ARG A 1 98 ? 18.114 62.750 30.799 1.00 18.70 108 ARG A O 1
ATOM 815 N N . LYS A 1 99 ? 19.788 62.784 29.225 1.00 16.74 109 LYS A N 1
ATOM 816 C CA . LYS A 1 99 ? 20.639 63.712 29.949 1.00 17.03 109 LYS A CA 1
ATOM 817 C C . LYS A 1 99 ? 20.999 64.949 29.119 1.00 16.66 109 LYS A C 1
ATOM 818 O O . LYS A 1 99 ? 21.847 65.746 29.513 1.00 18.09 109 LYS A O 1
ATOM 824 N N . GLY A 1 100 ? 20.347 65.096 27.962 1.00 15.87 110 GLY A N 1
ATOM 825 C CA . GLY A 1 100 ? 20.514 66.285 27.109 1.00 16.19 110 GLY A CA 1
ATOM 826 C C . GLY A 1 100 ? 21.672 66.226 26.116 1.00 15.17 110 GLY A C 1
ATOM 827 O O . GLY A 1 100 ? 21.990 67.227 25.474 1.00 16.16 110 GLY A O 1
ATOM 828 N N . ILE A 1 101 ? 22.319 65.064 26.010 1.00 14.31 111 ILE A N 1
ATOM 829 C CA . ILE A 1 101 ? 23.506 64.949 25.147 1.00 14.05 111 ILE A CA 1
ATOM 830 C C . ILE A 1 101 ? 23.184 65.179 23.673 1.00 13.89 111 ILE A C 1
ATOM 831 O O . ILE A 1 101 ? 23.976 65.840 22.996 1.00 14.97 111 ILE A O 1
ATOM 836 N N . PHE A 1 102 ? 22.054 64.651 23.187 1.00 13.89 112 PHE A N 1
ATOM 837 C CA . PHE A 1 102 ? 21.711 64.851 21.777 1.00 14.19 112 PHE A CA 1
ATOM 838 C C . PHE A 1 102 ? 21.701 66.371 21.493 1.00 15.00 112 PHE A C 1
ATOM 839 O O . PHE A 1 102 ? 22.350 66.844 20.534 1.00 15.30 112 PHE A O 1
ATOM 847 N N . ASN A 1 103 ? 21.011 67.132 22.342 1.00 15.55 113 ASN A N 1
ATOM 848 C CA . ASN A 1 103 ? 20.954 68.563 22.122 1.00 16.10 113 ASN A CA 1
ATOM 849 C C . ASN A 1 103 ? 22.292 69.285 22.367 1.00 16.68 113 ASN A C 1
ATOM 850 O O . ASN A 1 103 ? 22.566 70.277 21.666 1.00 17.07 113 ASN A O 1
ATOM 855 N N . TYR A 1 104 ? 23.115 68.838 23.335 1.00 16.11 114 TYR A N 1
ATOM 856 C CA . TYR A 1 104 ? 24.447 69.437 23.501 1.00 16.96 114 TYR A CA 1
ATOM 857 C C . TYR A 1 104 ? 25.234 69.314 22.191 1.00 16.01 114 TYR A C 1
ATOM 858 O O . TYR A 1 104 ? 25.924 70.269 21.761 1.00 16.04 114 TYR A O 1
ATOM 867 N N . LEU A 1 105 ? 25.174 68.135 21.574 1.00 15.09 115 LEU A N 1
ATOM 868 C CA . LEU A 1 105 ? 25.915 67.928 20.312 1.00 14.87 115 LEU A CA 1
ATOM 869 C C . LEU A 1 105 ? 25.337 68.773 19.202 1.00 15.08 115 LEU A C 1
ATOM 870 O O . LEU A 1 105 ? 26.060 69.430 18.466 1.00 13.57 115 LEU A O 1
ATOM 875 N N . PHE A 1 106 ? 24.016 68.756 19.070 1.00 14.45 116 PHE A N 1
ATOM 876 C CA . PHE A 1 106 ? 23.392 69.492 17.973 1.00 14.88 116 PHE A CA 1
ATOM 877 C C . PHE A 1 106 ? 23.661 70.996 18.106 1.00 14.42 116 PHE A C 1
ATOM 878 O O . PHE A 1 106 ? 23.962 71.694 17.123 1.00 15.32 116 PHE A O 1
ATOM 886 N N . ASN A 1 107 ? 23.548 71.502 19.333 1.00 14.60 117 ASN A N 1
ATOM 887 C CA . ASN A 1 107 ? 23.795 72.922 19.569 1.00 15.06 117 ASN A CA 1
ATOM 888 C C . ASN A 1 107 ? 25.262 73.289 19.411 1.00 14.66 117 ASN A C 1
ATOM 889 O O . ASN A 1 107 ? 25.597 74.417 19.009 1.00 16.43 117 ASN A O 1
ATOM 894 N N . TYR A 1 108 ? 26.155 72.343 19.703 1.00 14.92 118 TYR A N 1
ATOM 895 C CA . TYR A 1 108 ? 27.574 72.552 19.444 1.00 15.38 118 TYR A CA 1
ATOM 896 C C . TYR A 1 108 ? 27.828 72.790 17.951 1.00 15.34 118 TYR A C 1
ATOM 897 O O . TYR A 1 108 ? 28.568 73.694 17.581 1.00 14.96 118 TYR A O 1
ATOM 906 N N . ILE A 1 109 ? 27.206 72.001 17.098 1.00 13.88 119 ILE A N 1
ATOM 907 C CA . ILE A 1 109 ? 27.379 72.177 15.656 1.00 13.44 119 ILE A CA 1
ATOM 908 C C . ILE A 1 109 ? 26.695 73.481 15.209 1.00 14.15 119 ILE A C 1
ATOM 909 O O . ILE A 1 109 ? 27.244 74.212 14.378 1.00 14.38 119 ILE A O 1
ATOM 914 N N . LYS A 1 110 ? 25.518 73.782 15.755 1.00 14.62 120 LYS A N 1
ATOM 915 C CA . LYS A 1 110 ? 24.862 75.078 15.410 1.00 15.65 120 LYS A CA 1
ATOM 916 C C . LYS A 1 110 ? 25.794 76.225 15.738 1.00 16.08 120 LYS A C 1
ATOM 917 O O . LYS A 1 110 ? 25.880 77.185 14.952 1.00 15.82 120 LYS A O 1
ATOM 923 N N . ASN A 1 111 ? 26.484 76.152 16.893 1.00 15.77 121 ASN A N 1
ATOM 924 C CA . ASN A 1 111 ? 27.426 77.215 17.264 1.00 17.25 121 ASN A CA 1
ATOM 925 C C . ASN A 1 111 ? 28.594 77.321 16.292 1.00 16.82 121 ASN A C 1
ATOM 926 O O . ASN A 1 111 ? 29.008 78.427 15.915 1.00 17.53 121 ASN A O 1
ATOM 931 N N . ILE A 1 112 ? 29.129 76.185 15.873 1.00 16.06 122 ILE A N 1
ATOM 932 C CA . ILE A 1 112 ? 30.176 76.196 14.836 1.00 15.98 122 ILE A CA 1
ATOM 933 C C . ILE A 1 112 ? 29.666 76.947 13.597 1.00 15.12 122 ILE A C 1
ATOM 934 O O . ILE A 1 112 ? 30.373 77.794 13.028 1.00 15.67 122 ILE A O 1
ATOM 939 N N . CYS A 1 113 ? 28.416 76.670 13.204 1.00 14.87 123 CYS A N 1
ATOM 940 C CA . CYS A 1 113 ? 27.870 77.310 11.983 1.00 14.49 123 CYS A CA 1
ATOM 941 C C . CYS A 1 113 ? 27.683 78.823 12.187 1.00 15.97 123 CYS A C 1
ATOM 942 O O . CYS A 1 113 ? 28.015 79.630 11.302 1.00 17.19 123 CYS A O 1
ATOM 945 N N . ASP A 1 114 ? 27.212 79.214 13.355 1.00 16.26 124 ASP A N 1
ATOM 946 C CA . ASP A 1 114 ? 26.902 80.616 13.569 1.00 18.42 124 ASP A CA 1
ATOM 947 C C . ASP A 1 114 ? 28.193 81.434 13.714 1.00 19.02 124 ASP A C 1
ATOM 948 O O . ASP A 1 114 ? 28.246 82.606 13.322 1.00 20.22 124 ASP A O 1
ATOM 953 N N . LYS A 1 115 ? 29.251 80.810 14.205 1.00 19.01 125 LYS A N 1
ATOM 954 C CA . LYS A 1 115 ? 30.507 81.557 14.454 1.00 20.84 125 LYS A CA 1
ATOM 955 C C . LYS A 1 115 ? 31.421 81.634 13.231 1.00 20.52 125 LYS A C 1
ATOM 956 O O . LYS A 1 115 ? 32.426 82.387 13.202 1.00 22.00 125 LYS A O 1
ATOM 962 N N . ASP A 1 116 ? 31.147 80.820 12.225 1.00 18.20 126 ASP A N 1
ATOM 963 C CA . ASP A 1 116 ? 32.015 80.806 11.065 1.00 17.27 126 ASP A CA 1
ATOM 964 C C . ASP A 1 116 ? 31.324 81.507 9.894 1.00 16.76 126 ASP A C 1
ATOM 965 O O . ASP A 1 116 ? 30.351 81.008 9.346 1.00 14.11 126 ASP A O 1
ATOM 970 N N . GLU A 1 117 ? 31.797 82.694 9.532 1.00 17.64 127 GLU A N 1
ATOM 971 C CA . GLU A 1 117 ? 31.088 83.464 8.528 1.00 19.36 127 GLU A CA 1
ATOM 972 C C . GLU A 1 117 ? 31.106 82.786 7.143 1.00 18.06 127 GLU A C 1
ATOM 973 O O . GLU A 1 117 ? 30.324 83.174 6.251 1.00 20.24 127 GLU A O 1
ATOM 979 N N . ASN A 1 118 ? 31.950 81.764 6.980 1.00 17.32 128 ASN A N 1
ATOM 980 C CA . ASN A 1 118 ? 32.036 81.039 5.707 1.00 18.68 128 ASN A CA 1
ATOM 981 C C . ASN A 1 118 ? 31.146 79.807 5.663 1.00 17.13 128 ASN A C 1
ATOM 982 O O . ASN A 1 118 ? 31.177 79.068 4.694 1.00 16.40 128 ASN A O 1
ATOM 987 N N . ILE A 1 119 ? 30.384 79.581 6.728 1.00 14.33 129 ILE A N 1
ATOM 988 C CA . ILE A 1 119 ? 29.345 78.543 6.680 1.00 14.14 129 ILE A CA 1
ATOM 989 C C . ILE A 1 119 ? 28.031 79.253 6.401 1.00 13.31 129 ILE A C 1
ATOM 990 O O . ILE A 1 119 ? 27.633 80.194 7.122 1.00 14.69 129 ILE A O 1
ATOM 995 N N . VAL A 1 120 ? 27.371 78.844 5.320 1.00 12.83 130 VAL A N 1
ATOM 996 C CA . VAL A 1 120 ? 26.202 79.580 4.863 1.00 13.80 130 VAL A CA 1
ATOM 997 C C . VAL A 1 120 ? 24.863 78.948 5.252 1.00 13.44 130 VAL A C 1
ATOM 998 O O . VAL A 1 120 ? 23.808 79.533 5.033 1.00 15.25 130 VAL A O 1
ATOM 1002 N N . GLY A 1 121 ? 24.921 77.773 5.856 1.00 13.43 131 GLY A N 1
ATOM 1003 C CA . GLY A 1 121 ? 23.708 77.096 6.263 1.00 12.82 131 GLY A CA 1
ATOM 1004 C C . GLY A 1 121 ? 24.045 75.741 6.868 1.00 12.24 131 GLY A C 1
ATOM 1005 O O . GLY A 1 121 ? 25.193 75.288 6.787 1.00 12.02 131 GLY A O 1
ATOM 1014 N N . ARG A 1 123 ? 22.267 71.806 7.184 1.00 10.89 133 ARG A N 1
ATOM 1015 C CA . ARG A 1 123 ? 21.203 71.011 6.584 1.00 10.76 133 ARG A CA 1
ATOM 1016 C C . ARG A 1 123 ? 21.259 69.557 6.979 1.00 10.62 133 ARG A C 1
ATOM 1017 O O . ARG A 1 123 ? 22.276 69.110 7.465 1.00 10.64 133 ARG A O 1
ATOM 1025 N N . LEU A 1 124 ? 20.158 68.834 6.772 1.00 10.41 134 LEU A N 1
ATOM 1026 C CA . LEU A 1 124 ? 20.211 67.383 6.876 1.00 10.73 134 LEU A CA 1
ATOM 1027 C C . LEU A 1 124 ? 19.103 66.821 6.009 1.00 10.39 134 LEU A C 1
ATOM 1028 O O . LEU A 1 124 ? 18.134 67.541 5.658 1.00 12.00 134 LEU A O 1
ATOM 1033 N N . TYR A 1 125 ? 19.202 65.537 5.671 1.00 11.07 135 TYR A N 1
ATOM 1034 C CA . TYR A 1 125 ? 18.038 64.833 5.040 1.00 12.33 135 TYR A CA 1
ATOM 1035 C C . TYR A 1 125 ? 17.659 63.654 5.927 1.00 13.01 135 TYR A C 1
ATOM 1036 O O . TYR A 1 125 ? 18.527 63.043 6.576 1.00 14.10 135 TYR A O 1
ATOM 1045 N N . VAL A 1 126 ? 16.366 63.338 5.946 1.00 12.51 136 VAL A N 1
ATOM 1046 C CA . VAL A 1 126 ? 15.844 62.261 6.775 1.00 13.18 136 VAL A CA 1
ATOM 1047 C C . VAL A 1 126 ? 14.714 61.526 6.070 1.00 13.07 136 VAL A C 1
ATOM 1048 O O . VAL A 1 126 ? 13.973 62.122 5.285 1.00 13.88 136 VAL A O 1
ATOM 1052 N N . GLU A 1 127 ? 14.591 60.234 6.332 1.00 14.61 137 GLU A N 1
ATOM 1053 C CA . GLU A 1 127 ? 13.492 59.472 5.738 1.00 16.69 137 GLU A CA 1
ATOM 1054 C C . GLU A 1 127 ? 12.152 60.109 6.039 1.00 16.39 137 GLU A C 1
ATOM 1055 O O . GLU A 1 127 ? 11.908 60.542 7.176 1.00 16.06 137 GLU A O 1
ATOM 1061 N N . LYS A 1 128 ? 11.249 60.091 5.057 1.00 16.84 138 LYS A N 1
ATOM 1062 C CA . LYS A 1 128 ? 9.904 60.663 5.264 1.00 17.40 138 LYS A CA 1
ATOM 1063 C C . LYS A 1 128 ? 9.124 59.878 6.334 1.00 19.14 138 LYS A C 1
ATOM 1064 O O . LYS A 1 128 ? 8.230 60.426 6.968 1.00 20.69 138 LYS A O 1
ATOM 1070 N N . GLU A 1 129 ? 9.485 58.610 6.499 1.00 19.84 139 GLU A N 1
ATOM 1071 C CA . GLU A 1 129 ? 8.801 57.730 7.461 1.00 21.88 139 GLU A CA 1
ATOM 1072 C C . GLU A 1 129 ? 9.136 57.986 8.909 1.00 22.51 139 GLU A C 1
ATOM 1073 O O . GLU A 1 129 ? 8.487 57.434 9.812 1.00 23.65 139 GLU A O 1
ATOM 1079 N N . ASN A 1 130 ? 10.162 58.783 9.161 1.00 21.19 140 ASN A N 1
ATOM 1080 C CA . ASN A 1 130 ? 10.562 59.025 10.519 1.00 22.69 140 ASN A CA 1
ATOM 1081 C C . ASN A 1 130 ? 9.572 59.986 11.120 1.00 24.35 140 ASN A C 1
ATOM 1082 O O . ASN A 1 130 ? 9.652 61.184 10.884 1.00 25.50 140 ASN A O 1
ATOM 1087 N N . ILE A 1 131 ? 8.652 59.433 11.918 1.00 26.17 141 ILE A N 1
ATOM 1088 C CA . ILE A 1 131 ? 7.509 60.165 12.485 1.00 28.67 141 ILE A CA 1
ATOM 1089 C C . ILE A 1 131 ? 7.898 61.221 13.526 1.00 28.56 141 ILE A C 1
ATOM 1090 O O . ILE A 1 131 ? 7.120 62.149 13.777 1.00 30.62 141 ILE A O 1
ATOM 1095 N N . ASN A 1 132 ? 9.101 61.102 14.090 1.00 27.14 142 ASN A N 1
ATOM 1096 C CA . ASN A 1 132 ? 9.524 61.948 15.198 1.00 26.77 142 ASN A CA 1
ATOM 1097 C C . ASN A 1 132 ? 10.515 63.049 14.826 1.00 25.03 142 ASN A C 1
ATOM 1098 O O . ASN A 1 132 ? 10.779 63.946 15.627 1.00 24.08 142 ASN A O 1
ATOM 1103 N N . ALA A 1 133 ? 11.028 62.968 13.598 1.00 23.87 143 ALA A N 1
ATOM 1104 C CA . ALA A 1 133 ? 12.055 63.928 13.113 1.00 23.09 143 ALA A CA 1
ATOM 1105 C C . ALA A 1 133 ? 11.562 65.359 13.128 1.00 22.90 143 ALA A C 1
ATOM 1106 O O . ALA A 1 133 ? 12.241 66.246 13.635 1.00 22.89 143 ALA A O 1
ATOM 1108 N N . LYS A 1 134 ? 10.372 65.601 12.600 1.00 23.39 144 LYS A N 1
ATOM 1109 C CA . LYS A 1 134 ? 9.884 66.962 12.494 1.00 24.64 144 LYS A CA 1
ATOM 1110 C C . LYS A 1 134 ? 9.866 67.701 13.835 1.00 24.13 144 LYS A C 1
ATOM 1111 O O . LYS A 1 134 ? 10.399 68.789 13.941 1.00 24.75 144 LYS A O 1
ATOM 1117 N N . ALA A 1 135 ? 9.289 67.087 14.863 1.00 22.74 145 ALA A N 1
ATOM 1118 C CA . ALA A 1 135 ? 9.209 67.713 16.187 1.00 22.56 145 ALA A CA 1
ATOM 1119 C C . ALA A 1 135 ? 10.589 67.894 16.791 1.00 21.02 145 ALA A C 1
ATOM 1120 O O . ALA A 1 135 ? 10.872 68.916 17.412 1.00 22.65 145 ALA A O 1
ATOM 1122 N N . THR A 1 136 ? 11.427 66.871 16.653 1.00 20.73 146 THR A N 1
ATOM 1123 C CA . THR A 1 136 ? 12.784 66.934 17.181 1.00 19.33 146 THR A CA 1
ATOM 1124 C C . THR A 1 136 ? 13.565 68.086 16.554 1.00 19.14 146 THR A C 1
ATOM 1125 O O . THR A 1 136 ? 14.182 68.873 17.265 1.00 19.32 146 THR A O 1
ATOM 1129 N N . TYR A 1 137 ? 13.546 68.181 15.225 1.00 18.21 147 TYR A N 1
ATOM 1130 C CA . TYR A 1 137 ? 14.307 69.265 14.592 1.00 18.33 147 TYR A CA 1
ATOM 1131 C C . TYR A 1 137 ? 13.685 70.629 14.796 1.00 18.96 147 TYR A C 1
ATOM 1132 O O . TYR A 1 137 ? 14.393 71.637 14.983 1.00 17.74 147 TYR A O 1
ATOM 1141 N N . GLU A 1 138 ? 12.354 70.694 14.766 1.00 20.06 148 GLU A N 1
ATOM 1142 C CA . GLU A 1 138 ? 11.685 71.973 15.033 1.00 22.63 148 GLU A CA 1
ATOM 1143 C C . GLU A 1 138 ? 12.054 72.558 16.387 1.00 21.58 148 GLU A C 1
ATOM 1144 O O . GLU A 1 138 ? 12.229 73.756 16.533 1.00 21.88 148 GLU A O 1
ATOM 1150 N N . SER A 1 139 ? 12.204 71.699 17.381 1.00 22.25 149 SER A N 1
ATOM 1151 C CA . SER A 1 139 ? 12.595 72.174 18.712 1.00 22.76 149 SER A CA 1
ATOM 1152 C C . SER A 1 139 ? 14.022 72.737 18.725 1.00 21.25 149 SER A C 1
ATOM 1153 O O . SER A 1 139 ? 14.420 73.452 19.667 1.00 22.65 149 SER A O 1
ATOM 1156 N N . LEU A 1 140 ? 14.799 72.384 17.697 1.00 19.20 150 LEU A N 1
ATOM 1157 C CA . LEU A 1 140 ? 16.150 72.899 17.540 1.00 18.01 150 LEU A CA 1
ATOM 1158 C C . LEU A 1 140 ? 16.231 74.028 16.486 1.00 17.22 150 LEU A C 1
ATOM 1159 O O . LEU A 1 140 ? 17.321 74.378 16.021 1.00 16.94 150 LEU A O 1
ATOM 1164 N N . ASN A 1 141 ? 15.078 74.575 16.111 1.00 16.99 151 ASN A N 1
ATOM 1165 C CA . ASN A 1 141 ? 15.002 75.658 15.135 1.00 18.12 151 ASN A CA 1
ATOM 1166 C C . ASN A 1 141 ? 15.430 75.225 13.730 1.00 16.70 151 ASN A C 1
ATOM 1167 O O . ASN A 1 141 ? 15.973 76.016 12.948 1.00 16.42 151 ASN A O 1
ATOM 1185 N N . TYR A 1 143 ? 13.926 73.474 10.241 1.00 14.29 153 TYR A N 1
ATOM 1186 C CA . TYR A 1 143 ? 12.606 73.358 9.608 1.00 15.04 153 TYR A CA 1
ATOM 1187 C C . TYR A 1 143 ? 12.688 72.737 8.257 1.00 14.41 153 TYR A C 1
ATOM 1188 O O . TYR A 1 143 ? 13.737 72.761 7.578 1.00 14.32 153 TYR A O 1
ATOM 1197 N N . GLU A 1 144 ? 11.587 72.110 7.873 1.00 14.52 154 GLU A N 1
ATOM 1198 C CA . GLU A 1 144 ? 11.569 71.398 6.617 1.00 14.52 154 GLU A CA 1
ATOM 1199 C C . GLU A 1 144 ? 11.727 72.341 5.411 1.00 15.23 154 GLU A C 1
ATOM 1200 O O . GLU A 1 144 ? 11.089 73.400 5.343 1.00 15.90 154 GLU A O 1
ATOM 1206 N N . CYS A 1 145 ? 12.570 71.943 4.464 1.00 15.65 155 CYS A N 1
ATOM 1207 C CA . CYS A 1 145 ? 12.894 72.704 3.239 1.00 15.81 155 CYS A CA 1
ATOM 1208 C C . CYS A 1 145 ? 11.939 72.383 2.107 1.00 16.45 155 CYS A C 1
ATOM 1209 O O . CYS A 1 145 ? 11.239 71.374 2.145 1.00 19.84 155 CYS A O 1
ATOM 1212 N N . ASP A 1 146 ? 11.953 73.216 1.084 1.00 16.08 156 ASP A N 1
ATOM 1213 C CA . ASP A 1 146 ? 11.022 73.081 -0.022 1.00 16.87 156 ASP A CA 1
ATOM 1214 C C . ASP A 1 146 ? 11.702 72.391 -1.199 1.00 15.83 156 ASP A C 1
ATOM 1215 O O . ASP A 1 146 ? 11.616 72.866 -2.334 1.00 16.43 156 ASP A O 1
ATOM 1220 N N . TYR A 1 147 ? 12.366 71.261 -0.934 1.00 15.02 157 TYR A N 1
ATOM 1221 C CA . TYR A 1 147 ? 13.067 70.559 -1.999 1.00 14.26 157 TYR A CA 1
ATOM 1222 C C . TYR A 1 147 ? 12.698 69.102 -2.027 1.00 13.58 157 TYR A C 1
ATOM 1223 O O . TYR A 1 147 ? 12.361 68.499 -0.990 1.00 14.14 157 TYR A O 1
ATOM 1232 N N . ASN A 1 148 ? 12.787 68.539 -3.231 1.00 12.88 158 ASN A N 1
ATOM 1233 C CA . ASN A 1 148 ? 12.753 67.083 -3.383 1.00 12.65 158 ASN A CA 1
ATOM 1234 C C . ASN A 1 148 ? 14.134 66.593 -3.763 1.00 12.48 158 ASN A C 1
ATOM 1235 O O . ASN A 1 148 ? 14.855 67.304 -4.473 1.00 13.83 158 ASN A O 1
ATOM 1248 N N . TYR A 1 150 ? 16.397 63.671 -5.833 1.00 12.78 160 TYR A N 1
ATOM 1249 C CA . TYR A 1 150 ? 16.322 62.636 -6.886 1.00 12.03 160 TYR A CA 1
ATOM 1250 C C . TYR A 1 150 ? 17.596 61.842 -6.863 1.00 12.02 160 TYR A C 1
ATOM 1251 O O . TYR A 1 150 ? 18.650 62.381 -6.441 1.00 12.95 160 TYR A O 1
ATOM 1260 N N . GLU A 1 151 ? 17.552 60.590 -7.330 1.00 13.24 161 GLU A N 1
ATOM 1261 C CA . GLU A 1 151 ? 18.797 59.832 -7.394 1.00 14.60 161 GLU A CA 1
ATOM 1262 C C . GLU A 1 151 ? 18.819 58.885 -8.572 1.00 15.24 161 GLU A C 1
ATOM 1263 O O . GLU A 1 151 ? 17.756 58.432 -9.069 1.00 16.02 161 GLU A O 1
ATOM 1269 N N . TYR A 1 152 ? 20.036 58.590 -8.996 1.00 15.24 162 TYR A N 1
ATOM 1270 C CA . TYR A 1 152 ? 20.261 57.603 -10.028 1.00 16.96 162 TYR A CA 1
ATOM 1271 C C . TYR A 1 152 ? 20.825 56.374 -9.337 1.00 18.23 162 TYR A C 1
ATOM 1272 O O . TYR A 1 152 ? 21.746 56.494 -8.511 1.00 17.05 162 TYR A O 1
ATOM 1281 N N . GLU A 1 153 ? 20.295 55.204 -9.697 1.00 19.25 163 GLU A N 1
ATOM 1282 C CA . GLU A 1 153 ? 20.739 53.956 -9.089 1.00 21.35 163 GLU A CA 1
ATOM 1283 C C . GLU A 1 153 ? 22.044 53.533 -9.758 1.00 21.65 163 GLU A C 1
ATOM 1284 O O . GLU A 1 153 ? 22.030 53.017 -10.877 1.00 22.16 163 GLU A O 1
ATOM 1290 N N . VAL A 1 154 ? 23.154 53.801 -9.094 1.00 21.55 164 VAL A N 1
ATOM 1291 C CA . VAL A 1 154 ? 24.465 53.498 -9.680 1.00 22.89 164 VAL A CA 1
ATOM 1292 C C . VAL A 1 154 ? 24.575 51.970 -9.838 1.00 26.33 164 VAL A C 1
ATOM 1293 O O . VAL A 1 154 ? 24.391 51.234 -8.864 1.00 26.72 164 VAL A O 1
ATOM 1297 N N . ILE A 1 155 ? 24.768 51.512 -11.083 1.00 29.57 165 ILE A N 1
ATOM 1298 C CA . ILE A 1 155 ? 24.845 50.071 -11.369 1.00 31.46 165 ILE A CA 1
ATOM 1299 C C . ILE A 1 155 ? 26.298 49.706 -11.281 1.00 32.97 165 ILE A C 1
ATOM 1300 O O . ILE A 1 155 ? 27.095 50.021 -12.169 1.00 31.98 165 ILE A O 1
ATOM 1305 N N . HIS A 1 156 ? 26.626 49.041 -10.181 1.00 35.35 166 HIS A N 1
ATOM 1306 C CA . HIS A 1 156 ? 27.990 49.033 -9.797 1.00 36.50 166 HIS A CA 1
ATOM 1307 C C . HIS A 1 156 ? 29.019 48.182 -10.480 1.00 37.79 166 HIS A C 1
ATOM 1308 O O . HIS A 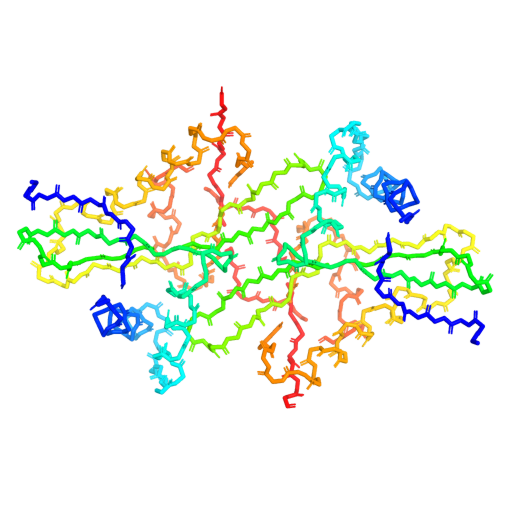1 156 ? 29.680 48.713 -11.375 1.00 40.16 166 HIS A O 1
ATOM 1315 N N . GLU B 1 5 ? 40.802 65.995 -31.098 1.00 29.17 15 GLU B N 1
ATOM 1316 C CA . GLU B 1 5 ? 39.382 65.901 -30.634 1.00 27.79 15 GLU B CA 1
ATOM 1317 C C . GLU B 1 5 ? 38.603 67.129 -31.115 1.00 26.71 15 GLU B C 1
ATOM 1318 O O . GLU B 1 5 ? 39.155 68.247 -31.235 1.00 27.30 15 GLU B O 1
ATOM 1324 N N . LEU B 1 6 ? 37.322 66.921 -31.390 1.00 23.62 16 LEU B N 1
ATOM 1325 C CA . LEU B 1 6 ? 36.499 68.015 -31.867 1.00 22.11 16 LEU B CA 1
ATOM 1326 C C . LEU B 1 6 ? 35.435 68.430 -30.833 1.00 20.93 16 LEU B C 1
ATOM 1327 O O . LEU B 1 6 ? 35.268 69.605 -30.531 1.00 19.66 16 LEU B O 1
ATOM 1332 N N . ILE B 1 7 ? 34.699 67.450 -30.338 1.00 20.25 17 ILE B N 1
ATOM 1333 C CA . ILE B 1 7 ? 33.764 67.700 -29.236 1.00 20.55 17 ILE B CA 1
ATOM 1334 C C . ILE B 1 7 ? 34.153 66.784 -28.102 1.00 20.72 17 ILE B C 1
ATOM 1335 O O . ILE B 1 7 ? 34.386 65.600 -28.305 1.00 21.32 17 ILE B O 1
ATOM 1340 N N . GLU B 1 8 ? 34.197 67.327 -26.883 1.00 19.55 18 GLU B N 1
ATOM 1341 C CA . GLU B 1 8 ? 34.499 66.479 -25.753 1.00 19.91 18 GLU B CA 1
ATOM 1342 C C . GLU B 1 8 ? 33.939 67.096 -24.500 1.00 18.26 18 GLU B C 1
ATOM 1343 O O . GLU B 1 8 ? 33.591 68.285 -24.452 1.00 18.19 18 GLU B O 1
ATOM 1349 N N . ILE B 1 9 ? 33.887 66.260 -23.483 1.00 17.22 19 ILE B N 1
ATOM 1350 C CA . ILE B 1 9 ? 33.652 66.719 -22.129 1.00 16.41 19 ILE B CA 1
ATOM 1351 C C . ILE B 1 9 ? 34.967 66.513 -21.381 1.00 17.10 19 ILE B C 1
ATOM 1352 O O . ILE B 1 9 ? 35.610 65.450 -21.494 1.00 18.61 19 ILE B O 1
ATOM 1357 N N . ARG B 1 10 ? 35.376 67.541 -20.636 1.00 16.15 20 ARG B N 1
ATOM 1358 C CA . ARG B 1 10 ? 36.615 67.462 -19.881 1.00 15.76 20 ARG B CA 1
ATOM 1359 C C . ARG B 1 10 ? 36.440 68.158 -18.547 1.00 15.00 20 ARG B C 1
ATOM 1360 O O . ARG B 1 10 ? 35.513 68.950 -18.349 1.00 14.80 20 ARG B O 1
ATOM 1368 N N . GLU B 1 11 ? 37.310 67.845 -17.616 1.00 15.67 21 GLU B N 1
ATOM 1369 C CA A GLU B 1 11 ? 37.395 68.586 -16.373 0.50 15.27 21 GLU B CA 1
ATOM 1370 C CA B GLU B 1 11 ? 37.314 68.598 -16.383 0.50 16.40 21 GLU B CA 1
ATOM 1371 C C . GLU B 1 11 ? 37.690 70.057 -16.671 1.00 14.76 21 GLU B C 1
ATOM 1372 O O . GLU B 1 11 ? 38.432 70.379 -17.624 1.00 14.29 21 GLU B O 1
ATOM 1383 N N . ALA B 1 12 ? 37.146 70.960 -15.869 1.00 13.93 22 ALA B N 1
ATOM 1384 C CA . ALA B 1 12 ? 37.466 72.370 -16.019 1.00 13.51 22 ALA B CA 1
ATOM 1385 C C . ALA B 1 12 ? 38.956 72.628 -15.717 1.00 14.18 22 ALA B C 1
ATOM 1386 O O . ALA B 1 12 ? 39.577 71.898 -14.943 1.00 15.44 22 ALA B O 1
ATOM 1388 N N . ARG B 1 13 ? 39.432 73.715 -16.300 1.00 15.42 23 ARG B N 1
ATOM 1389 C CA A ARG B 1 13 ? 40.771 74.229 -16.029 0.50 16.35 23 ARG B CA 1
ATOM 1390 C CA B ARG B 1 13 ? 40.776 74.272 -16.124 0.50 16.59 23 ARG B CA 1
ATOM 1391 C C . ARG B 1 13 ? 40.635 75.594 -15.358 1.00 16.03 23 ARG B C 1
ATOM 1392 O O . ARG B 1 13 ? 39.584 76.224 -15.392 1.00 15.31 23 ARG B O 1
ATOM 1415 N N . ASP B 1 15 ? 41.615 78.448 -16.194 1.00 17.48 25 ASP B N 1
ATOM 1416 C CA . ASP B 1 15 ? 41.245 79.586 -17.011 1.00 19.86 25 ASP B CA 1
ATOM 1417 C C . ASP B 1 15 ? 39.836 79.514 -17.564 1.00 18.58 25 ASP B C 1
ATOM 1418 O O . ASP B 1 15 ? 39.426 80.420 -18.272 1.00 19.95 25 ASP B O 1
ATOM 1423 N N . ASP B 1 16 ? 39.083 78.472 -17.196 1.00 16.16 26 ASP B N 1
ATOM 1424 C CA . ASP B 1 16 ? 37.633 78.449 -17.465 1.00 15.56 26 ASP B CA 1
ATOM 1425 C C . ASP B 1 16 ? 36.856 79.295 -16.461 1.00 15.36 26 ASP B C 1
ATOM 1426 O O . ASP B 1 16 ? 35.632 79.390 -16.595 1.00 15.63 26 ASP B O 1
ATOM 1431 N N . LEU B 1 17 ? 37.539 79.881 -15.477 1.00 14.77 27 LEU B N 1
ATOM 1432 C CA . LEU B 1 17 ? 36.904 80.649 -14.397 1.00 16.11 27 LEU B CA 1
ATOM 1433 C C . LEU B 1 17 ? 35.842 81.607 -14.862 1.00 16.59 27 LEU B C 1
ATOM 1434 O O . LEU B 1 17 ? 34.691 81.570 -14.403 1.00 16.47 27 LEU B O 1
ATOM 1439 N N . ASP B 1 18 ? 36.202 82.535 -15.738 1.00 17.40 28 ASP B N 1
ATOM 1440 C CA . ASP B 1 18 ? 35.225 83.591 -16.024 1.00 18.81 28 ASP B CA 1
ATOM 1441 C C . ASP B 1 18 ? 34.037 83.039 -16.875 1.00 17.62 28 ASP B C 1
ATOM 1442 O O . ASP B 1 18 ? 32.898 83.476 -16.694 1.00 17.80 28 ASP B O 1
ATOM 1447 N N . THR B 1 19 ? 34.278 82.035 -17.728 1.00 16.88 29 THR B N 1
ATOM 1448 C CA . THR B 1 19 ? 33.174 81.409 -18.501 1.00 16.93 29 THR B CA 1
ATOM 1449 C C . THR B 1 19 ? 32.224 80.667 -17.541 1.00 15.32 29 THR B C 1
ATOM 1450 O O . THR B 1 19 ? 30.996 80.777 -17.649 1.00 14.82 29 THR B O 1
ATOM 1454 N N . ILE B 1 20 ? 32.774 79.905 -16.595 1.00 13.50 30 ILE B N 1
ATOM 1455 C CA . ILE B 1 20 ? 31.915 79.178 -15.617 1.00 13.11 30 ILE B CA 1
ATOM 1456 C C . ILE B 1 20 ? 31.129 80.115 -14.708 1.00 12.81 30 ILE B C 1
ATOM 1457 O O . ILE B 1 20 ? 29.931 79.876 -14.440 1.00 13.34 30 ILE B O 1
ATOM 1462 N N . ALA B 1 21 ? 31.747 81.223 -14.302 1.00 12.39 31 ALA B N 1
ATOM 1463 C CA . ALA B 1 21 ? 31.041 82.219 -13.502 1.00 13.80 31 ALA B CA 1
ATOM 1464 C C . ALA B 1 21 ? 29.910 82.813 -14.354 1.00 14.36 31 ALA B C 1
ATOM 1465 O O . ALA B 1 21 ? 28.782 82.957 -13.865 1.00 15.69 31 ALA B O 1
ATOM 1467 N N . LYS B 1 22 ? 30.194 83.148 -15.625 1.00 14.58 32 LYS B N 1
ATOM 1468 C CA . LYS B 1 22 ? 29.160 83.730 -16.488 1.00 16.01 32 LYS B CA 1
ATOM 1469 C C . LYS B 1 22 ? 27.994 82.752 -16.623 1.00 15.12 32 LYS B C 1
ATOM 1470 O O . LYS B 1 22 ? 26.803 83.136 -16.525 1.00 15.91 32 LYS B O 1
ATOM 1476 N N . PHE B 1 23 ? 28.309 81.484 -16.889 1.00 14.08 33 PHE B N 1
ATOM 1477 C CA . PHE B 1 23 ? 27.250 80.502 -17.035 1.00 14.12 33 PHE B CA 1
ATOM 1478 C C . PHE B 1 23 ? 26.423 80.370 -15.750 1.00 13.53 33 PHE B C 1
ATOM 1479 O O . PHE B 1 23 ? 25.185 80.237 -15.819 1.00 14.39 33 PHE B O 1
ATOM 1487 N N . ASN B 1 24 ? 27.084 80.416 -14.586 1.00 13.02 34 ASN B N 1
ATOM 1488 C CA . ASN B 1 24 ? 26.340 80.313 -13.331 1.00 13.58 34 ASN B CA 1
ATOM 1489 C C . ASN B 1 24 ? 25.452 81.523 -13.059 1.00 13.98 34 ASN B C 1
ATOM 1490 O O . ASN B 1 24 ? 24.346 81.362 -12.569 1.00 14.67 34 ASN B O 1
ATOM 1495 N N . TYR B 1 25 ? 25.917 82.720 -13.412 1.00 14.27 35 TYR B N 1
ATOM 1496 C CA . TYR B 1 25 ? 25.080 83.908 -13.329 1.00 15.75 35 TYR B CA 1
ATOM 1497 C C . TYR B 1 25 ? 23.872 83.724 -14.213 1.00 15.23 35 TYR B C 1
ATOM 1498 O O . TYR B 1 25 ? 22.739 83.955 -13.752 1.00 16.86 35 TYR B O 1
ATOM 1507 N N . ASN B 1 26 ? 24.078 83.299 -15.461 1.00 16.10 36 ASN B N 1
ATOM 1508 C CA . ASN B 1 26 ? 22.944 83.135 -16.404 1.00 15.91 36 ASN B CA 1
ATOM 1509 C C . ASN B 1 26 ? 21.990 82.084 -15.879 1.00 16.77 36 ASN B C 1
ATOM 1510 O O . ASN B 1 26 ? 20.759 82.241 -15.995 1.00 18.50 36 ASN B O 1
ATOM 1515 N N . LEU B 1 27 ? 22.523 80.998 -15.318 1.00 15.52 37 LEU B N 1
ATOM 1516 C CA . LEU B 1 27 ? 21.669 79.903 -14.788 1.00 16.54 37 LEU B CA 1
ATOM 1517 C C . LEU B 1 27 ? 20.780 80.394 -13.642 1.00 17.56 37 LEU B C 1
ATOM 1518 O O . LEU B 1 27 ? 19.553 80.125 -13.620 1.00 18.78 37 LEU B O 1
ATOM 1523 N N . ALA B 1 28 ? 21.360 81.116 -12.685 1.00 19.21 38 ALA B N 1
ATOM 1524 C CA . ALA B 1 28 ? 20.611 81.550 -11.485 1.00 21.16 38 ALA B CA 1
ATOM 1525 C C . ALA B 1 28 ? 19.524 82.517 -11.897 1.00 23.14 38 ALA B C 1
ATOM 1526 O O . ALA B 1 28 ? 18.415 82.483 -11.313 1.00 24.15 38 ALA B O 1
ATOM 1528 N N . LYS B 1 29 ? 19.809 83.323 -12.925 1.00 24.16 39 LYS B N 1
ATOM 1529 C CA . LYS B 1 29 ? 18.882 84.350 -13.448 1.00 26.22 39 LYS B CA 1
ATOM 1530 C C . LYS B 1 29 ? 17.723 83.679 -14.190 1.00 26.77 39 LYS B C 1
ATOM 1531 O O . LYS B 1 29 ? 16.535 83.994 -13.936 1.00 28.56 39 LYS B O 1
ATOM 1537 N N . GLU B 1 30 ? 18.072 82.785 -15.125 1.00 27.42 40 GLU B N 1
ATOM 1538 C CA . GLU B 1 30 ? 17.095 82.093 -15.966 1.00 28.09 40 GLU B CA 1
ATOM 1539 C C . GLU B 1 30 ? 16.160 81.215 -15.134 1.00 28.39 40 GLU B C 1
ATOM 1540 O O . GLU B 1 30 ? 14.930 81.222 -15.380 1.00 28.99 40 GLU B O 1
ATOM 1546 N N . THR B 1 31 ? 16.700 80.517 -14.131 1.00 28.70 41 THR B N 1
ATOM 1547 C CA . THR B 1 31 ? 15.937 79.530 -13.358 1.00 29.16 41 THR B CA 1
ATOM 1548 C C . THR B 1 31 ? 15.381 79.949 -11.992 1.00 31.00 41 THR B C 1
ATOM 1549 O O . THR B 1 31 ? 14.315 79.446 -11.597 1.00 31.79 41 THR B O 1
ATOM 1553 N N . GLU B 1 32 ? 16.085 80.812 -11.248 1.00 32.29 42 GLU B N 1
ATOM 1554 C CA . GLU B 1 32 ? 15.673 81.151 -9.868 1.00 33.59 42 GLU B CA 1
ATOM 1555 C C . GLU B 1 32 ? 15.354 82.630 -9.663 1.00 33.83 42 GLU B C 1
ATOM 1556 O O . GLU B 1 32 ? 15.040 83.064 -8.545 1.00 33.77 42 GLU B O 1
ATOM 1562 N N . GLY B 1 33 ? 15.402 83.395 -10.755 1.00 34.03 43 GLY B N 1
ATOM 1563 C CA . GLY B 1 33 ? 15.134 84.833 -10.721 1.00 33.92 43 GLY B CA 1
ATOM 1564 C C . GLY B 1 33 ? 16.293 85.712 -10.273 1.00 33.65 43 GLY B C 1
ATOM 1565 O O . GLY B 1 33 ? 16.212 86.956 -10.395 1.00 34.22 43 GLY B O 1
ATOM 1566 N N . LYS B 1 34 ? 17.363 85.066 -9.780 1.00 31.98 44 LYS B N 1
ATOM 1567 C CA . LYS B 1 34 ? 18.420 85.727 -9.010 1.00 30.47 44 LYS B CA 1
ATOM 1568 C C . LYS B 1 34 ? 19.393 86.437 -9.913 1.00 28.87 44 LYS B C 1
ATOM 1569 O O . LYS B 1 34 ? 19.704 85.967 -11.005 1.00 27.48 44 LYS B O 1
ATOM 1575 N N . GLU B 1 35 ? 19.853 87.590 -9.453 1.00 27.71 45 GLU B N 1
ATOM 1576 C CA . GLU B 1 35 ? 21.036 88.210 -10.016 1.00 27.13 45 GLU B CA 1
ATOM 1577 C C . GLU B 1 35 ? 22.157 88.055 -8.999 1.00 24.86 45 GLU B C 1
ATOM 1578 O O . GLU B 1 35 ? 22.243 88.819 -8.026 1.00 25.21 45 GLU B O 1
ATOM 1584 N N . LEU B 1 36 ? 23.008 87.045 -9.201 1.00 21.49 46 LEU B N 1
ATOM 1585 C CA . LEU B 1 36 ? 24.081 86.806 -8.254 1.00 19.72 46 LEU B CA 1
ATOM 1586 C C . LEU B 1 36 ? 25.114 87.918 -8.244 1.00 18.35 46 LEU B C 1
ATOM 1587 O O . LEU B 1 36 ? 25.458 88.490 -9.293 1.00 19.02 46 LEU B O 1
ATOM 1592 N N . ASP B 1 37 ? 25.616 88.186 -7.049 1.00 17.25 47 ASP B N 1
ATOM 1593 C CA . ASP B 1 37 ? 26.741 89.109 -6.863 1.00 15.77 47 ASP B CA 1
ATOM 1594 C C . ASP B 1 37 ? 27.971 88.471 -7.545 1.00 14.67 47 ASP B C 1
ATOM 1595 O O . ASP B 1 37 ? 28.369 87.351 -7.196 1.00 15.39 47 ASP B O 1
ATOM 1608 N N . ASP B 1 39 ? 31.195 89.229 -7.647 1.00 13.79 49 ASP B N 1
ATOM 1609 C CA . ASP B 1 39 ? 32.413 89.074 -6.850 1.00 14.17 49 ASP B CA 1
ATOM 1610 C C . ASP B 1 39 ? 32.289 87.787 -6.011 1.00 13.71 49 ASP B C 1
ATOM 1611 O O . ASP B 1 39 ? 33.191 86.931 -5.991 1.00 14.19 49 ASP B O 1
ATOM 1616 N N . VAL B 1 40 ? 31.138 87.621 -5.358 1.00 14.14 50 VAL B N 1
ATOM 1617 C CA . VAL B 1 40 ? 30.912 86.446 -4.519 1.00 14.18 50 VAL B CA 1
ATOM 1618 C C . VAL B 1 40 ? 30.973 85.167 -5.376 1.00 13.27 50 VAL B C 1
ATOM 1619 O O . VAL B 1 40 ? 31.680 84.182 -5.033 1.00 13.75 50 VAL B O 1
ATOM 1623 N N . LEU B 1 41 ? 30.233 85.187 -6.487 1.00 13.50 51 LEU B N 1
ATOM 1624 C CA . LEU B 1 41 ? 30.152 84.000 -7.339 1.00 12.35 51 LEU B CA 1
ATOM 1625 C C . L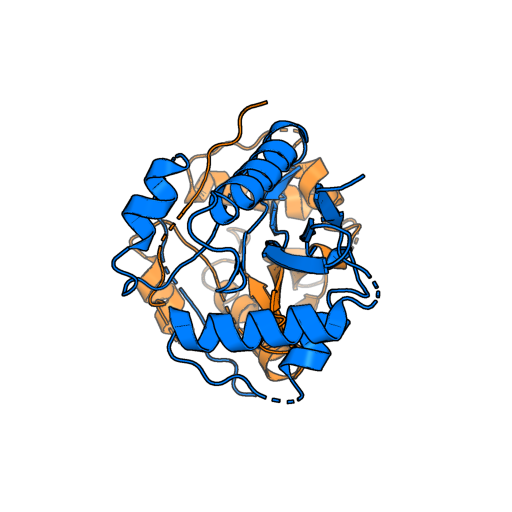EU B 1 41 ? 31.541 83.662 -7.913 1.00 11.43 51 LEU B C 1
ATOM 1626 O O . LEU B 1 41 ? 31.938 82.499 -7.938 1.00 12.80 51 LEU B O 1
ATOM 1631 N N . THR B 1 42 ? 32.263 84.670 -8.382 1.00 12.05 52 THR B N 1
ATOM 1632 C CA . THR B 1 42 ? 33.553 84.384 -8.988 1.00 12.27 52 THR B CA 1
ATOM 1633 C C . THR B 1 42 ? 34.532 83.805 -7.944 1.00 13.12 52 THR B C 1
ATOM 1634 O O . THR B 1 42 ? 35.291 82.866 -8.224 1.00 13.52 52 THR B O 1
ATOM 1638 N N . LYS B 1 43 ? 34.519 84.387 -6.754 1.00 13.89 53 LYS B N 1
ATOM 1639 C CA . LYS B 1 43 ? 35.285 83.804 -5.641 1.00 14.98 53 LYS B CA 1
ATOM 1640 C C . LYS B 1 43 ? 34.883 82.336 -5.393 1.00 13.23 53 LYS B C 1
ATOM 1641 O O . LYS B 1 43 ? 35.750 81.458 -5.171 1.00 14.77 53 LYS B O 1
ATOM 1647 N N . GLY B 1 44 ? 33.576 82.083 -5.415 1.00 12.94 54 GLY B N 1
ATOM 1648 C CA . GLY B 1 44 ? 33.099 80.734 -5.116 1.00 11.84 54 GLY B CA 1
ATOM 1649 C C . GLY B 1 44 ? 33.500 79.723 -6.187 1.00 12.01 54 GLY B C 1
ATOM 1650 O O . GLY B 1 44 ? 33.832 78.575 -5.861 1.00 12.42 54 GLY B O 1
ATOM 1651 N N . VAL B 1 45 ? 33.448 80.137 -7.464 1.00 11.59 55 VAL B N 1
ATOM 1652 C CA . VAL B 1 45 ? 33.828 79.247 -8.524 1.00 11.57 55 VAL B CA 1
ATOM 1653 C C . VAL B 1 45 ? 35.338 79.001 -8.433 1.00 12.14 55 VAL B C 1
ATOM 1654 O O . VAL B 1 45 ? 35.792 77.880 -8.569 1.00 12.47 55 VAL B O 1
ATOM 1658 N N . LYS B 1 46 ? 36.089 80.074 -8.203 1.00 12.46 56 LYS B N 1
ATOM 1659 C CA . LYS B 1 46 ? 37.555 79.958 -8.108 1.00 12.80 56 LYS B CA 1
ATOM 1660 C C . LYS B 1 46 ? 37.925 78.998 -6.982 1.00 13.32 56 LYS B C 1
ATOM 1661 O O . LYS B 1 46 ? 38.814 78.130 -7.145 1.00 13.90 56 LYS B O 1
ATOM 1667 N N . ALA B 1 47 ? 37.254 79.115 -5.833 1.00 13.09 57 ALA B N 1
ATOM 1668 C CA . ALA B 1 47 ? 37.615 78.251 -4.684 1.00 13.72 57 ALA B CA 1
ATOM 1669 C C . ALA B 1 47 ? 37.399 76.793 -5.060 1.00 13.72 57 ALA B C 1
ATOM 1670 O O . ALA B 1 47 ? 38.197 75.910 -4.704 1.00 15.24 57 ALA B O 1
ATOM 1672 N N . LEU B 1 48 ? 36.299 76.516 -5.764 1.00 12.39 58 LEU B N 1
ATOM 1673 C CA A LEU B 1 48 ? 36.052 75.129 -6.159 0.50 12.30 58 LEU B CA 1
ATOM 1674 C CA B LEU B 1 48 ? 36.036 75.144 -6.176 0.50 11.84 58 LEU B CA 1
ATOM 1675 C C . LEU B 1 48 ? 37.081 74.670 -7.209 1.00 12.55 58 LEU B C 1
ATOM 1676 O O . LEU B 1 48 ? 37.600 73.557 -7.119 1.00 13.30 58 LEU B O 1
ATOM 1685 N N . LEU B 1 49 ? 37.402 75.521 -8.199 1.00 12.30 59 LEU B N 1
ATOM 1686 C CA . LEU B 1 49 ? 38.441 75.143 -9.189 1.00 13.07 59 LEU B CA 1
ATOM 1687 C C . LEU B 1 49 ? 39.765 74.816 -8.529 1.00 13.69 59 LEU B C 1
ATOM 1688 O O . LEU B 1 49 ? 40.496 73.932 -8.995 1.00 15.88 59 LEU B O 1
ATOM 1693 N N . LEU B 1 50 ? 40.079 75.542 -7.463 1.00 14.88 60 LEU B N 1
ATOM 1694 C CA . LEU B 1 50 ? 41.367 75.323 -6.762 1.00 15.88 60 LEU B CA 1
ATOM 1695 C C . LEU B 1 50 ? 41.382 74.160 -5.761 1.00 17.51 60 LEU B C 1
ATOM 1696 O O . LEU B 1 50 ? 42.455 73.843 -5.210 1.00 18.87 60 LEU B O 1
ATOM 1701 N N . ASP B 1 51 ? 40.229 73.530 -5.505 1.00 16.10 61 ASP B N 1
ATOM 1702 C CA . ASP B 1 51 ? 40.185 72.458 -4.505 1.00 16.62 61 ASP B CA 1
ATOM 1703 C C . ASP B 1 51 ? 39.296 71.309 -4.960 1.00 16.54 61 ASP B C 1
ATOM 1704 O O . ASP B 1 51 ? 38.097 71.321 -4.700 1.00 16.46 61 ASP B O 1
ATOM 1709 N N . GLU B 1 52 ? 39.921 70.310 -5.589 1.00 17.85 62 GLU B N 1
ATOM 1710 C CA . GLU B 1 52 ? 39.243 69.102 -6.112 1.00 19.64 62 GLU B CA 1
ATOM 1711 C C . GLU B 1 52 ? 38.454 68.354 -5.029 1.00 18.91 62 GLU B C 1
ATOM 1712 O O . GLU B 1 52 ? 37.534 67.586 -5.342 1.00 18.28 62 GLU B O 1
ATOM 1718 N N . ARG B 1 53 ? 38.783 68.590 -3.753 1.00 18.18 63 ARG B N 1
ATOM 1719 C CA . ARG B 1 53 ? 38.053 67.912 -2.677 1.00 18.95 63 ARG B CA 1
ATOM 1720 C C . ARG B 1 53 ? 36.678 68.533 -2.449 1.00 18.62 63 ARG B C 1
ATOM 1721 O O . ARG B 1 53 ? 35.782 67.886 -1.847 1.00 20.50 63 ARG B O 1
ATOM 1729 N N . LYS B 1 54 ? 36.486 69.762 -2.946 1.00 17.26 64 LYS B N 1
ATOM 1730 C CA . LYS B 1 54 ? 35.170 70.434 -2.827 1.00 16.75 64 LYS B CA 1
ATOM 1731 C C . LYS B 1 54 ? 34.145 69.963 -3.880 1.00 15.69 64 LYS B C 1
ATOM 1732 O O . LYS B 1 54 ? 32.909 70.164 -3.730 1.00 16.41 64 LYS B O 1
ATOM 1738 N N . GLY B 1 55 ? 34.635 69.361 -4.963 1.00 15.10 65 GLY B N 1
ATOM 1739 C CA . GLY B 1 55 ? 33.735 68.975 -6.086 1.00 13.61 65 GLY B CA 1
ATOM 1740 C C . GLY B 1 55 ? 34.468 69.227 -7.385 1.00 13.11 65 GLY B C 1
ATOM 1741 O O . GLY B 1 55 ? 35.697 69.477 -7.382 1.00 13.20 65 GLY B O 1
ATOM 1742 N N . LYS B 1 56 ? 33.735 69.127 -8.482 1.00 12.10 66 LYS B N 1
ATOM 1743 C CA . LYS B 1 56 ? 34.349 69.270 -9.809 1.00 12.40 66 LYS B CA 1
ATOM 1744 C C . LYS B 1 56 ? 33.369 69.875 -10.791 1.00 11.51 66 LYS B C 1
ATOM 1745 O O . LYS B 1 56 ? 32.163 69.526 -10.756 1.00 11.05 66 LYS B O 1
ATOM 1751 N N . TYR B 1 57 ? 33.902 70.741 -11.664 1.00 11.00 67 TYR B N 1
ATOM 1752 C CA . TYR B 1 57 ? 33.196 71.135 -12.872 1.00 11.70 67 TYR B CA 1
ATOM 1753 C C . TYR B 1 57 ? 33.686 70.323 -14.034 1.00 12.17 67 TYR B C 1
ATOM 1754 O O . TYR B 1 57 ? 34.901 70.074 -14.142 1.00 12.24 67 TYR B O 1
ATOM 1763 N N . HIS B 1 58 ? 32.756 69.933 -14.906 1.00 12.07 68 HIS B N 1
ATOM 1764 C CA . HIS B 1 58 ? 33.112 69.460 -16.243 1.00 12.92 68 HIS B CA 1
ATOM 1765 C C . HIS B 1 58 ? 32.482 70.410 -17.242 1.00 12.27 68 HIS B C 1
ATOM 1766 O O . HIS B 1 58 ? 31.362 70.941 -16.993 1.00 13.15 68 HIS B O 1
ATOM 1773 N N . VAL B 1 59 ? 33.179 70.603 -18.369 1.00 12.83 69 VAL B N 1
ATOM 1774 C CA . VAL B 1 59 ? 32.682 71.487 -19.409 1.00 12.93 69 VAL B CA 1
ATOM 1775 C C . VAL B 1 59 ? 32.581 70.727 -20.742 1.00 13.46 69 VAL B C 1
ATOM 1776 O O . VAL B 1 59 ? 33.342 69.783 -20.997 1.00 14.05 69 VAL B O 1
ATOM 1780 N N . TYR B 1 60 ? 31.595 71.130 -21.535 1.00 13.32 70 TYR B N 1
ATOM 1781 C CA . TYR B 1 60 ? 31.401 70.555 -22.861 1.00 13.69 70 TYR B CA 1
ATOM 1782 C C . TYR B 1 60 ? 32.013 71.532 -23.826 1.00 14.49 70 TYR B C 1
ATOM 1783 O O . TYR B 1 60 ? 31.702 72.720 -23.766 1.00 15.09 70 TYR B O 1
ATOM 1792 N N . THR B 1 61 ? 32.904 71.040 -24.707 1.00 15.48 71 THR B N 1
ATOM 1793 C CA . THR B 1 61 ? 33.599 71.941 -25.632 1.00 16.02 71 THR B CA 1
ATOM 1794 C C . THR B 1 61 ? 33.381 71.519 -27.073 1.00 15.82 71 THR B C 1
ATOM 1795 O O . THR B 1 61 ? 33.298 70.340 -27.389 1.00 16.30 71 THR B O 1
ATOM 1799 N N . VAL B 1 62 ? 33.321 72.525 -27.934 1.00 16.34 72 VAL B N 1
ATOM 1800 C CA . VAL B 1 62 ? 33.122 72.313 -29.383 1.00 17.22 72 VAL B CA 1
ATOM 1801 C C . VAL B 1 62 ? 34.240 73.090 -30.087 1.00 17.51 72 VAL B C 1
ATOM 1802 O O . VAL B 1 62 ? 34.264 74.320 -30.028 1.00 16.85 72 VAL B O 1
ATOM 1806 N N . PHE B 1 63 ? 35.167 72.364 -30.721 1.00 17.78 73 PHE B N 1
ATOM 1807 C CA . PHE B 1 63 ? 36.384 73.000 -31.290 1.00 18.14 73 PHE B CA 1
ATOM 1808 C C . PHE B 1 63 ? 37.043 73.966 -30.296 1.00 18.62 73 PHE B C 1
ATOM 1809 O O . PHE B 1 63 ? 37.365 75.129 -30.600 1.00 18.38 73 PHE B O 1
ATOM 1817 N N . ASP B 1 64 ? 37.147 73.467 -29.069 1.00 18.20 74 ASP B N 1
ATOM 1818 C CA . ASP B 1 64 ? 37.804 74.136 -27.921 1.00 19.22 74 ASP B CA 1
ATOM 1819 C C . ASP B 1 64 ? 36.978 75.220 -27.224 1.00 19.64 74 ASP B C 1
ATOM 1820 O O . ASP B 1 64 ? 37.386 75.714 -26.169 1.00 19.82 74 ASP B O 1
ATOM 1825 N N . LYS B 1 65 ? 35.807 75.559 -27.770 1.00 19.62 75 LYS B N 1
ATOM 1826 C CA . LYS B 1 65 ? 34.957 76.560 -27.142 1.00 18.92 75 LYS B CA 1
ATOM 1827 C C . LYS B 1 65 ? 34.097 75.906 -26.072 1.00 17.98 75 LYS B C 1
ATOM 1828 O O . LYS B 1 65 ? 33.405 74.930 -26.337 1.00 17.21 75 LYS B O 1
ATOM 1834 N N . VAL B 1 66 ? 34.121 76.496 -24.884 1.00 17.04 76 VAL B N 1
ATOM 1835 C CA . VAL B 1 66 ? 33.277 76.013 -23.769 1.00 16.23 76 VAL B CA 1
ATOM 1836 C C . VAL B 1 66 ? 31.830 76.467 -23.979 1.00 15.87 76 VAL B C 1
ATOM 1837 O O . VAL B 1 66 ? 31.546 77.671 -24.007 1.00 16.02 76 VAL B O 1
ATOM 1841 N N . VAL B 1 67 ? 30.925 75.495 -24.096 1.00 15.52 77 VAL B N 1
ATOM 1842 C CA . VAL B 1 67 ? 29.505 75.819 -24.332 1.00 15.79 77 VAL B CA 1
ATOM 1843 C C . VAL B 1 67 ? 28.505 75.280 -23.303 1.00 15.40 77 VAL B C 1
ATOM 1844 O O . VAL B 1 67 ? 27.316 75.572 -23.381 1.00 16.23 77 VAL B O 1
ATOM 1848 N N . ALA B 1 68 ? 28.994 74.526 -22.323 1.00 14.56 78 ALA B N 1
ATOM 1849 C CA . ALA B 1 68 ? 28.117 74.073 -21.239 1.00 14.03 78 ALA B CA 1
ATOM 1850 C C . ALA B 1 68 ? 28.951 73.637 -20.053 1.00 13.42 78 ALA B C 1
ATOM 1851 O O . ALA B 1 68 ? 30.165 73.343 -20.186 1.00 13.79 78 ALA B O 1
ATOM 1853 N N . GLN B 1 69 ? 28.299 73.493 -18.905 1.00 12.91 79 GLN B N 1
ATOM 1854 C CA . GLN B 1 69 ? 29.011 73.022 -17.686 1.00 13.36 79 GLN B CA 1
ATOM 1855 C C . GLN B 1 69 ? 28.082 72.203 -16.828 1.00 12.30 79 GLN B C 1
ATOM 1856 O O . GLN B 1 69 ? 26.862 72.387 -16.857 1.00 12.04 79 GLN B O 1
ATOM 1862 N N . ILE B 1 70 ? 28.680 71.330 -16.027 1.00 11.07 80 ILE B N 1
ATOM 1863 C CA . ILE B 1 70 ? 27.923 70.618 -14.976 1.00 11.28 80 ILE B CA 1
ATOM 1864 C C . ILE B 1 70 ? 28.843 70.619 -13.771 1.00 10.16 80 ILE B C 1
ATOM 1865 O O . ILE B 1 70 ? 30.053 70.449 -13.927 1.00 11.13 80 ILE B O 1
ATOM 1878 N N . TYR B 1 72 ? 29.344 69.109 -9.641 1.00 10.31 82 TYR B N 1
ATOM 1879 C CA . TYR B 1 72 ? 28.938 68.252 -8.502 1.00 9.72 82 TYR B CA 1
ATOM 1880 C C . TYR B 1 72 ? 29.862 68.415 -7.309 1.00 9.51 82 TYR B C 1
ATOM 1881 O O . TYR B 1 72 ? 31.059 68.759 -7.452 1.00 10.71 82 TYR B O 1
ATOM 1890 N N . THR B 1 73 ? 29.282 68.176 -6.128 1.00 9.21 83 THR B N 1
ATOM 1891 C CA . THR B 1 73 ? 30.044 68.112 -4.870 1.00 9.72 83 THR B CA 1
ATOM 1892 C C . THR B 1 73 ? 30.022 66.667 -4.373 1.00 10.19 83 THR B C 1
ATOM 1893 O O . THR B 1 73 ? 29.347 65.816 -4.963 1.00 10.57 83 THR B O 1
ATOM 1897 N N . TYR B 1 74 ? 30.708 66.406 -3.257 1.00 10.87 84 TYR B N 1
ATOM 1898 C CA . TYR B 1 74 ? 30.760 65.049 -2.708 1.00 11.30 84 TYR B CA 1
ATOM 1899 C C . TYR B 1 74 ? 30.127 64.992 -1.343 1.00 11.36 84 TYR B C 1
ATOM 1900 O O . TYR B 1 74 ? 30.199 65.976 -0.579 1.00 13.72 84 TYR B O 1
ATOM 1909 N N . GLU B 1 75 ? 29.490 63.865 -1.052 1.00 9.72 85 GLU B N 1
ATOM 1910 C CA . GLU B 1 75 ? 29.149 63.581 0.341 1.00 8.96 85 GLU B CA 1
ATOM 1911 C C . GLU B 1 75 ? 29.748 62.209 0.681 1.00 10.45 85 GLU B C 1
ATOM 1912 O O . GLU B 1 75 ? 29.330 61.185 0.147 1.00 9.79 85 GLU B O 1
ATOM 1918 N N . TRP B 1 76 ? 30.725 62.196 1.594 1.00 10.51 86 TRP B N 1
ATOM 1919 C CA . TRP B 1 76 ? 31.311 60.913 2.035 1.00 10.35 86 TRP B CA 1
ATOM 1920 C C . TRP B 1 76 ? 30.267 60.157 2.864 1.00 10.73 86 TRP B C 1
ATOM 1921 O O . TRP B 1 76 ? 29.727 60.715 3.821 1.00 11.92 86 TRP B O 1
ATOM 1932 N N . SER B 1 77 ? 30.038 58.904 2.504 1.00 10.54 87 SER B N 1
ATOM 1933 C CA . SER B 1 77 ? 29.230 57.996 3.282 1.00 10.66 87 SER B CA 1
ATOM 1934 C C . SER B 1 77 ? 30.113 57.036 4.061 1.00 9.54 87 SER B C 1
ATOM 1935 O O . SER B 1 77 ? 30.743 56.175 3.474 1.00 11.59 87 SER B O 1
ATOM 1938 N N . ASP B 1 78 ? 30.191 57.191 5.403 1.00 9.43 88 ASP B N 1
ATOM 1939 C CA . ASP B 1 78 ? 30.889 56.221 6.212 1.00 10.29 88 ASP B CA 1
ATOM 1940 C C . ASP B 1 78 ? 30.213 54.850 6.159 1.00 10.05 88 ASP B C 1
ATOM 1941 O O . ASP B 1 78 ? 30.890 53.793 6.107 1.00 11.49 88 ASP B O 1
ATOM 1946 N N . TRP B 1 79 ? 28.888 54.855 6.196 1.00 11.05 89 TRP B N 1
ATOM 1947 C CA . TRP B 1 79 ? 28.167 53.587 6.201 1.00 10.89 89 TRP B CA 1
ATOM 1948 C C . TRP B 1 79 ? 28.444 52.770 4.930 1.00 11.50 89 TRP B C 1
ATOM 1949 O O . TRP B 1 79 ? 28.471 51.523 5.002 1.00 13.24 89 TRP B O 1
ATOM 1960 N N . ARG B 1 80 ? 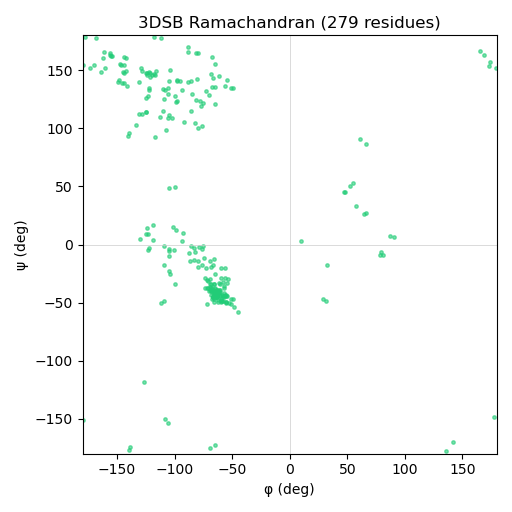28.646 53.456 3.792 1.00 10.63 90 ARG B N 1
ATOM 1961 C CA . ARG B 1 80 ? 28.816 52.767 2.502 1.00 11.27 90 ARG B CA 1
ATOM 1962 C C . ARG B 1 80 ? 30.267 52.761 2.012 1.00 11.58 90 ARG B C 1
ATOM 1963 O O . ARG B 1 80 ? 30.585 52.173 0.956 1.00 12.86 90 ARG B O 1
ATOM 1971 N N . ASN B 1 81 ? 31.148 53.432 2.752 1.00 10.98 91 ASN B N 1
ATOM 1972 C CA . ASN B 1 81 ? 32.560 53.508 2.366 1.00 10.54 91 ASN B CA 1
ATOM 1973 C C . ASN B 1 81 ? 32.723 54.050 0.919 1.00 11.39 91 ASN B C 1
ATOM 1974 O O . ASN B 1 81 ? 33.462 53.458 0.078 1.00 12.61 91 ASN B O 1
ATOM 1979 N N . GLY B 1 82 ? 32.111 55.219 0.655 1.00 10.57 92 GLY B N 1
ATOM 1980 C CA . GLY B 1 82 ? 32.295 55.862 -0.643 1.00 11.37 92 GLY B CA 1
ATOM 1981 C C . GLY B 1 82 ? 31.553 57.173 -0.691 1.00 10.66 92 GLY B C 1
ATOM 1982 O O . GLY B 1 82 ? 30.888 57.537 0.259 1.00 11.89 92 GLY B O 1
ATOM 1983 N N . ASN B 1 83 ? 31.667 57.880 -1.814 1.00 11.69 93 ASN B N 1
ATOM 1984 C CA . ASN B 1 83 ? 31.041 59.183 -1.981 1.00 11.94 93 ASN B CA 1
ATOM 1985 C C . ASN B 1 83 ? 29.735 59.065 -2.729 1.00 12.01 93 ASN B C 1
ATOM 1986 O O . ASN B 1 83 ? 29.642 58.317 -3.735 1.00 11.69 93 ASN B O 1
ATOM 1991 N N . PHE B 1 84 ? 28.745 59.854 -2.304 1.00 10.77 94 PHE B N 1
ATOM 1992 C CA . PHE B 1 84 ? 27.676 60.212 -3.221 1.00 11.24 94 PHE B CA 1
ATOM 1993 C C . PHE B 1 84 ? 28.177 61.425 -3.978 1.00 11.96 94 PHE B C 1
ATOM 1994 O O . PHE B 1 84 ? 28.769 62.323 -3.394 1.00 13.39 94 PHE B O 1
ATOM 2002 N N . LEU B 1 85 ? 27.891 61.482 -5.278 1.00 11.97 95 LEU B N 1
ATOM 2003 C CA . LEU B 1 85 ? 28.046 62.737 -6.022 1.00 12.08 95 LEU B CA 1
ATOM 2004 C C . LEU B 1 85 ? 26.709 63.466 -6.030 1.00 11.58 95 LEU B C 1
ATOM 2005 O O . LEU B 1 85 ? 25.673 62.848 -6.316 1.00 13.24 95 LEU B O 1
ATOM 2010 N N . TRP B 1 86 ? 26.757 64.769 -5.726 1.00 10.65 96 TRP B N 1
ATOM 2011 C CA . TRP B 1 86 ? 25.561 65.619 -5.689 1.00 10.47 96 TRP B CA 1
ATOM 2012 C C . TRP B 1 86 ? 25.648 66.623 -6.817 1.00 11.08 96 TRP B C 1
ATOM 2013 O O . TRP B 1 86 ? 26.533 67.483 -6.810 1.00 11.58 96 TRP B O 1
ATOM 2024 N N . ILE B 1 87 ? 24.806 66.451 -7.826 1.00 10.75 97 ILE B N 1
ATOM 2025 C CA A ILE B 1 87 ? 24.805 67.340 -8.982 0.50 11.09 97 ILE B CA 1
ATOM 2026 C CA B ILE B 1 87 ? 24.858 67.361 -8.964 0.50 10.61 97 ILE B CA 1
ATOM 2027 C C . ILE B 1 87 ? 24.176 68.647 -8.558 1.00 10.80 97 ILE B C 1
ATOM 2028 O O . ILE B 1 87 ? 23.017 68.633 -8.163 1.00 11.19 97 ILE B O 1
ATOM 2037 N N . GLN B 1 88 ? 24.924 69.755 -8.636 1.00 10.00 98 GLN B N 1
ATOM 2038 C CA . GLN B 1 88 ? 24.412 71.047 -8.153 1.00 10.81 98 GLN B CA 1
ATOM 2039 C C . GLN B 1 88 ? 23.972 71.991 -9.245 1.00 11.12 98 GLN B C 1
ATOM 2040 O O . GLN B 1 88 ? 23.151 72.878 -9.009 1.00 12.48 98 GLN B O 1
ATOM 2046 N N . SER B 1 89 ? 24.527 71.835 -10.444 1.00 10.63 99 SER B N 1
ATOM 2047 C CA . SER B 1 89 ? 24.167 72.751 -11.528 1.00 11.12 99 SER B CA 1
ATOM 2048 C C . SER B 1 89 ? 24.469 72.207 -12.890 1.00 11.08 99 SER B C 1
ATOM 2049 O O . SER B 1 89 ? 25.390 71.400 -13.057 1.00 10.97 99 SER B O 1
ATOM 2052 N N . VAL B 1 90 ? 23.691 72.659 -13.865 1.00 11.42 100 VAL B N 1
ATOM 2053 C CA A VAL B 1 90 ? 23.963 72.356 -15.271 0.50 12.15 100 VAL B CA 1
ATOM 2054 C CA B VAL B 1 90 ? 23.977 72.364 -15.259 0.50 11.83 100 VAL B CA 1
ATOM 2055 C C . VAL B 1 90 ? 23.541 73.573 -16.055 1.00 12.01 100 VAL B C 1
ATOM 2056 O O . VAL B 1 90 ? 22.485 74.133 -15.781 1.00 13.47 100 VAL B O 1
ATOM 2063 N N . TYR B 1 91 ? 24.361 73.989 -17.023 1.00 12.22 101 TYR B N 1
ATOM 2064 C CA . TYR B 1 91 ? 23.964 75.105 -17.881 1.00 13.34 101 TYR B CA 1
ATOM 2065 C C . TYR B 1 91 ? 24.500 74.899 -19.279 1.00 14.03 101 TYR B C 1
ATOM 2066 O O . TYR B 1 91 ? 25.663 74.491 -19.457 1.00 13.82 101 TYR B O 1
ATOM 2075 N N . VAL B 1 92 ? 23.659 75.214 -20.272 1.00 14.57 102 VAL B N 1
ATOM 2076 C CA . VAL B 1 92 ? 24.036 75.116 -21.669 1.00 15.24 102 VAL B CA 1
ATOM 2077 C C . VAL B 1 92 ? 23.854 76.466 -22.321 1.00 16.06 102 VAL B C 1
ATOM 2078 O O . VAL B 1 92 ? 22.791 77.068 -22.209 1.00 15.61 102 VAL B O 1
ATOM 2082 N N . ASP B 1 93 ? 24.901 76.946 -22.980 1.00 16.69 103 ASP B N 1
ATOM 2083 C CA . ASP B 1 93 ? 24.843 78.187 -23.746 1.00 19.04 103 ASP B CA 1
ATOM 2084 C C . ASP B 1 93 ? 23.617 78.191 -24.684 1.00 19.38 103 ASP B C 1
ATOM 2085 O O . ASP B 1 93 ? 23.330 77.186 -25.352 1.00 18.99 103 ASP B O 1
ATOM 2090 N N . LYS B 1 94 ? 22.903 79.310 -24.711 1.00 20.58 104 LYS B N 1
ATOM 2091 C CA . LYS B 1 94 ? 21.666 79.386 -25.515 1.00 22.60 104 LYS B CA 1
ATOM 2092 C C . LYS B 1 94 ? 21.830 79.021 -26.986 1.00 22.72 104 LYS B C 1
ATOM 2093 O O . LYS B 1 94 ? 20.916 78.445 -27.576 1.00 23.05 104 LYS B O 1
ATOM 2099 N N . GLU B 1 95 ? 22.999 79.333 -27.557 1.00 23.66 105 GLU B N 1
ATOM 2100 C CA . GLU B 1 95 ? 23.289 79.032 -28.957 1.00 25.01 105 GLU B CA 1
ATOM 2101 C C . GLU B 1 95 ? 23.448 77.543 -29.224 1.00 23.80 105 GLU B C 1
ATOM 2102 O O . GLU B 1 95 ? 23.505 77.129 -30.388 1.00 24.49 105 GLU B O 1
ATOM 2108 N N . TYR B 1 96 ? 23.598 76.736 -28.150 1.00 21.29 106 TYR B N 1
ATOM 2109 C CA . TYR B 1 96 ? 23.892 75.297 -28.303 1.00 21.45 106 TYR B CA 1
ATOM 2110 C C . TYR B 1 96 ? 22.807 74.396 -27.699 1.00 20.71 106 TYR B C 1
ATOM 2111 O O . TYR B 1 96 ? 23.007 73.200 -27.496 1.00 21.33 106 TYR B O 1
ATOM 2120 N N . ARG B 1 97 ? 21.646 74.975 -27.455 1.00 20.65 107 ARG B N 1
ATOM 2121 C CA . ARG B 1 97 ? 20.522 74.232 -26.879 1.00 20.34 107 ARG B CA 1
ATOM 2122 C C . ARG B 1 97 ? 19.766 73.381 -27.898 1.00 21.86 107 ARG B C 1
ATOM 2123 O O . ARG B 1 97 ? 19.935 73.556 -29.114 1.00 22.20 107 ARG B O 1
ATOM 2131 N N . ARG B 1 98 ? 18.945 72.449 -27.398 1.00 22.15 108 ARG B N 1
ATOM 2132 C CA . ARG B 1 98 ? 18.132 71.556 -28.249 1.00 22.87 108 ARG B CA 1
ATOM 2133 C C . ARG B 1 98 ? 18.982 70.599 -29.116 1.00 22.23 108 ARG B C 1
ATOM 2134 O O . ARG B 1 98 ? 18.546 70.110 -30.179 1.00 23.63 108 ARG B O 1
ATOM 2142 N N . LYS B 1 99 ? 20.197 70.308 -28.629 1.00 20.23 109 LYS B N 1
ATOM 2143 C CA . LYS B 1 99 ? 21.133 69.409 -29.305 1.00 19.93 109 LYS B CA 1
ATOM 2144 C C . LYS B 1 99 ? 21.574 68.243 -28.421 1.00 19.39 109 LYS B C 1
ATOM 2145 O O . LYS B 1 99 ? 22.477 67.491 -28.773 1.00 20.04 109 LYS B O 1
ATOM 2151 N N . GLY B 1 100 ? 20.925 68.106 -27.264 1.00 17.90 110 GLY B N 1
ATOM 2152 C CA . GLY B 1 100 ? 21.158 66.943 -26.401 1.00 16.83 110 GLY B CA 1
ATOM 2153 C C . GLY B 1 100 ? 22.267 67.127 -25.362 1.00 16.68 110 GLY B C 1
ATOM 2154 O O . GLY B 1 100 ? 22.642 66.180 -24.674 1.00 17.48 110 GLY B O 1
ATOM 2155 N N . ILE B 1 101 ? 22.803 68.335 -25.252 1.00 15.21 111 ILE B N 1
ATOM 2156 C CA . ILE B 1 101 ? 23.995 68.536 -24.382 1.00 14.67 111 ILE B CA 1
ATOM 2157 C C . ILE B 1 101 ? 23.681 68.302 -22.897 1.00 14.79 111 ILE B C 1
ATOM 2158 O O . ILE B 1 101 ? 24.476 67.681 -22.211 1.00 15.04 111 ILE B O 1
ATOM 2163 N N . PHE B 1 102 ? 22.527 68.773 -22.441 1.00 14.12 112 PHE B N 1
ATOM 2164 C CA . PHE B 1 102 ? 22.111 68.524 -21.033 1.00 14.19 112 PHE B CA 1
ATOM 2165 C C . PHE B 1 102 ? 22.230 67.025 -20.748 1.00 14.53 112 PHE B C 1
ATOM 2166 O O . PHE B 1 102 ? 22.831 66.616 -19.754 1.00 14.23 112 PHE B O 1
ATOM 2174 N N . ASN B 1 103 ? 21.644 66.195 -21.601 1.00 15.84 113 ASN B N 1
ATOM 2175 C CA . ASN B 1 103 ? 21.675 64.749 -21.363 1.00 16.52 113 ASN B CA 1
ATOM 2176 C C . ASN B 1 103 ? 23.084 64.178 -21.544 1.00 15.84 113 ASN B C 1
ATOM 2177 O O . ASN B 1 103 ? 23.474 63.251 -20.826 1.00 17.14 113 ASN B O 1
ATOM 2182 N N . TYR B 1 104 ? 23.844 64.663 -22.542 1.00 16.01 114 TYR B N 1
ATOM 2183 C CA . TYR B 1 104 ? 25.248 64.215 -22.645 1.00 15.42 114 TYR B CA 1
ATOM 2184 C C . TYR B 1 104 ? 25.982 64.441 -21.351 1.00 15.70 114 TYR B C 1
ATOM 2185 O O . TYR B 1 104 ? 26.746 63.570 -20.914 1.00 15.65 114 TYR B O 1
ATOM 2194 N N . LEU B 1 105 ? 25.788 65.615 -20.753 1.00 14.25 115 LEU B N 1
ATOM 2195 C CA . LEU B 1 105 ? 26.491 65.902 -19.499 1.00 14.26 115 LEU B CA 1
ATOM 2196 C C . LEU B 1 105 ? 26.018 65.002 -18.366 1.00 13.51 115 LEU B C 1
ATOM 2197 O O . LEU B 1 105 ? 26.873 64.440 -17.656 1.00 12.59 115 LEU B O 1
ATOM 2202 N N . PHE B 1 106 ? 24.693 64.810 -18.210 1.00 13.47 116 PHE B N 1
ATOM 2203 C CA . PHE B 1 106 ? 24.242 63.938 -17.110 1.00 13.73 116 PHE B CA 1
ATOM 2204 C C . PHE B 1 106 ? 24.710 62.522 -17.339 1.00 12.58 116 PHE B C 1
ATOM 2205 O O . PHE B 1 106 ? 25.087 61.842 -16.389 1.00 14.71 116 PHE B O 1
ATOM 2213 N N . ASN B 1 107 ? 24.697 62.066 -18.593 1.00 13.93 117 ASN B N 1
ATOM 2214 C CA . ASN B 1 107 ? 25.064 60.695 -18.843 1.00 14.46 117 ASN B CA 1
ATOM 2215 C C . ASN B 1 107 ? 26.566 60.497 -18.636 1.00 14.24 117 ASN B C 1
ATOM 2216 O O . ASN B 1 107 ? 27.004 59.416 -18.231 1.00 15.77 117 ASN B O 1
ATOM 2221 N N . TYR B 1 108 ? 27.348 61.546 -18.907 1.00 13.78 118 TYR B N 1
ATOM 2222 C CA . TYR B 1 108 ? 28.787 61.482 -18.656 1.00 14.62 118 TYR B CA 1
ATOM 2223 C C . TYR B 1 108 ? 29.048 61.291 -17.159 1.00 13.56 118 TYR B C 1
ATOM 2224 O O . TYR B 1 108 ? 29.913 60.522 -16.754 1.00 14.64 118 TYR B O 1
ATOM 2233 N N . ILE B 1 109 ? 28.308 62.019 -16.318 1.00 12.73 119 ILE B N 1
ATOM 2234 C CA . ILE B 1 109 ? 28.452 61.859 -14.864 1.00 13.15 119 ILE B CA 1
ATOM 2235 C C . ILE B 1 109 ? 27.937 60.488 -14.403 1.00 13.71 119 ILE B C 1
ATOM 2236 O O . ILE B 1 109 ? 28.567 59.869 -13.539 1.00 14.87 119 ILE B O 1
ATOM 2241 N N . LYS B 1 110 ? 26.821 60.019 -14.960 1.00 14.06 120 LYS B N 1
ATOM 2242 C CA . LYS B 1 110 ? 26.318 58.686 -14.617 1.00 15.83 120 LYS B CA 1
ATOM 2243 C C . LYS B 1 110 ? 27.406 57.627 -14.877 1.00 16.72 120 LYS B C 1
ATOM 2244 O O . LYS B 1 110 ? 27.612 56.709 -14.071 1.00 17.89 120 LYS B O 1
ATOM 2250 N N . ASN B 1 111 ? 28.086 57.751 -16.021 1.00 15.86 121 ASN B N 1
ATOM 2251 C CA . ASN B 1 111 ? 29.175 56.833 -16.341 1.00 17.39 121 ASN B CA 1
ATOM 2252 C C . ASN B 1 111 ? 30.312 56.945 -15.357 1.00 17.41 121 ASN B C 1
ATOM 2253 O O . ASN B 1 111 ? 30.825 55.912 -14.925 1.00 19.37 121 ASN B O 1
ATOM 2258 N N . ILE B 1 112 ? 30.732 58.167 -15.004 1.00 17.51 122 ILE B N 1
ATOM 2259 C CA . ILE B 1 112 ? 31.756 58.333 -13.947 1.00 17.65 122 ILE B CA 1
ATOM 2260 C C . ILE B 1 112 ? 31.362 57.557 -12.695 1.00 17.65 122 ILE B C 1
ATOM 2261 O O . ILE B 1 112 ? 32.166 56.813 -12.140 1.00 18.25 122 ILE B O 1
ATOM 2266 N N . CYS B 1 113 ? 30.111 57.692 -12.274 1.00 16.70 123 CYS B N 1
ATOM 2267 C CA . CYS B 1 113 ? 29.628 56.962 -11.069 1.00 16.92 123 CYS B CA 1
ATOM 2268 C C . CYS B 1 113 ? 29.673 55.434 -11.250 1.00 19.32 123 CYS B C 1
ATOM 2269 O O . CYS B 1 113 ? 30.132 54.703 -10.350 1.00 20.84 123 CYS B O 1
ATOM 2272 N N . ASP B 1 114 ? 29.210 54.947 -12.406 1.00 19.83 124 ASP B N 1
ATOM 2273 C CA . ASP B 1 114 ? 29.109 53.499 -12.653 1.00 21.74 124 ASP B CA 1
ATOM 2274 C C . ASP B 1 114 ? 30.491 52.837 -12.691 1.00 22.56 124 ASP B C 1
ATOM 2275 O O . ASP B 1 114 ? 30.631 51.681 -12.260 1.00 23.22 124 ASP B O 1
ATOM 2280 N N . LYS B 1 115 ? 31.482 53.576 -13.192 1.00 23.52 125 LYS B N 1
ATOM 2281 C CA . LYS B 1 115 ? 32.874 53.106 -13.423 1.00 24.56 125 LYS B CA 1
ATOM 2282 C C . LYS B 1 115 ? 33.816 53.390 -12.248 1.00 25.74 125 LYS B C 1
ATOM 2283 O O . LYS B 1 115 ? 35.072 53.272 -12.346 1.00 27.70 125 LYS B O 1
ATOM 2289 N N . ASP B 1 116 ? 33.255 53.814 -11.123 1.00 24.84 126 ASP B N 1
ATOM 2290 C CA . ASP B 1 116 ? 34.109 54.051 -9.989 1.00 25.44 126 ASP B CA 1
ATOM 2291 C C . ASP B 1 116 ? 33.471 53.402 -8.770 1.00 26.37 126 ASP B C 1
ATOM 2292 O O . ASP B 1 116 ? 32.507 53.912 -8.239 1.00 24.08 126 ASP B O 1
ATOM 2297 N N . GLU B 1 117 ? 33.964 52.247 -8.344 1.00 27.04 127 GLU B N 1
ATOM 2298 C CA A GLU B 1 117 ? 33.406 51.589 -7.163 0.50 27.93 127 GLU B CA 1
ATOM 2299 C CA B GLU B 1 117 ? 33.358 51.616 -7.172 0.50 28.32 127 GLU B CA 1
ATOM 2300 C C . GLU B 1 117 ? 33.555 52.426 -5.870 1.00 27.70 127 GLU B C 1
ATOM 2301 O O . GLU B 1 117 ? 32.975 52.094 -4.841 1.00 29.57 127 GLU B O 1
ATOM 2312 N N . ASN B 1 118 ? 34.329 53.522 -5.920 1.00 26.72 128 ASN B N 1
ATOM 2313 C CA . ASN B 1 118 ? 34.460 54.470 -4.774 1.00 25.92 128 ASN B CA 1
ATOM 2314 C C . ASN B 1 118 ? 33.331 55.558 -4.768 1.00 23.64 128 ASN B C 1
ATOM 2315 O O . ASN B 1 118 ? 33.252 56.444 -3.884 1.00 23.24 128 ASN B O 1
ATOM 2320 N N . ILE B 1 119 ? 32.469 55.484 -5.770 1.00 20.18 129 ILE B N 1
ATOM 2321 C CA . ILE B 1 119 ? 31.245 56.312 -5.809 1.00 16.27 129 ILE B CA 1
ATOM 2322 C C . ILE B 1 119 ? 30.072 55.396 -5.579 1.00 16.79 129 ILE B C 1
ATOM 2323 O O . ILE B 1 119 ? 29.918 54.364 -6.239 1.00 19.25 129 ILE B O 1
ATOM 2328 N N . VAL B 1 120 ? 29.265 55.727 -4.574 1.00 14.87 130 VAL B N 1
ATOM 2329 C CA . VAL B 1 120 ? 28.182 54.828 -4.184 1.00 14.26 130 VAL B CA 1
ATOM 2330 C C . VAL B 1 120 ? 26.771 55.326 -4.529 1.00 14.76 130 VAL B C 1
ATOM 2331 O O . VAL B 1 120 ? 25.779 54.645 -4.283 1.00 16.40 130 VAL B O 1
ATOM 2335 N N . GLY B 1 121 ? 26.678 56.508 -5.104 1.00 12.43 131 GLY B N 1
ATOM 2336 C CA . GLY B 1 121 ? 25.356 57.004 -5.502 1.00 12.82 131 GLY B CA 1
ATOM 2337 C C . GLY B 1 121 ? 25.484 58.358 -6.148 1.00 11.91 131 GLY B C 1
ATOM 2338 O O . GLY B 1 121 ? 26.578 58.965 -6.147 1.00 11.90 131 GLY B O 1
ATOM 2347 N N . ARG B 1 123 ? 23.056 61.943 -6.591 1.00 11.40 133 ARG B N 1
ATOM 2348 C CA . ARG B 1 123 ? 21.820 62.576 -6.108 1.00 11.48 133 ARG B CA 1
ATOM 2349 C C . ARG B 1 123 ? 21.798 64.049 -6.489 1.00 10.19 133 ARG B C 1
ATOM 2350 O O . ARG B 1 123 ? 22.825 64.617 -6.873 1.00 10.42 133 ARG B O 1
ATOM 2358 N N . LEU B 1 124 ? 20.614 64.647 -6.344 1.00 9.16 134 LEU B N 1
ATOM 2359 C CA . LEU B 1 124 ? 20.468 66.088 -6.427 1.00 9.58 134 LEU B CA 1
ATOM 2360 C C . LEU B 1 124 ? 19.243 66.527 -5.648 1.00 10.57 134 LEU B C 1
ATOM 2361 O O . LEU B 1 124 ? 18.383 65.711 -5.352 1.00 11.19 134 LEU B O 1
ATOM 2366 N N . TYR B 1 125 ? 19.182 67.818 -5.318 1.00 11.15 135 TYR B N 1
ATOM 2367 C CA . TYR B 1 125 ? 17.942 68.383 -4.756 1.00 11.55 135 TYR B CA 1
ATOM 2368 C C . TYR B 1 125 ? 17.466 69.507 -5.646 1.00 12.20 135 TYR B C 1
ATOM 2369 O O . TYR B 1 125 ? 18.286 70.213 -6.245 1.00 14.38 135 TYR B O 1
ATOM 2378 N N . VAL B 1 126 ? 16.138 69.622 -5.771 1.00 12.93 136 VAL B N 1
ATOM 2379 C CA . VAL B 1 126 ? 15.524 70.637 -6.591 1.00 13.80 136 VAL B CA 1
ATOM 2380 C C . VAL B 1 126 ? 14.251 71.160 -5.910 1.00 13.53 136 VAL B C 1
ATOM 2381 O O . VAL B 1 126 ? 13.597 70.452 -5.153 1.00 13.83 136 VAL B O 1
ATOM 2385 N N . GLU B 1 127 ? 13.954 72.431 -6.167 1.00 15.00 137 GLU B N 1
ATOM 2386 C CA . GLU B 1 127 ? 12.764 73.057 -5.592 1.00 16.57 137 GLU B CA 1
ATOM 2387 C C . GLU B 1 127 ? 11.518 72.273 -5.946 1.00 16.40 137 GLU B C 1
ATOM 2388 O O . GLU B 1 127 ? 11.338 71.877 -7.099 1.00 16.10 137 GLU B O 1
ATOM 2394 N N . LYS B 1 128 ? 10.633 72.071 -4.979 1.00 16.18 138 LYS B N 1
ATOM 2395 C CA . LYS B 1 128 ? 9.369 71.372 -5.286 1.00 17.06 138 LYS B CA 1
ATOM 2396 C C . LYS B 1 128 ? 8.533 72.091 -6.361 1.00 18.50 138 LYS B C 1
ATOM 2397 O O . LYS B 1 128 ? 7.798 71.424 -7.068 1.00 19.37 138 LYS B O 1
ATOM 2403 N N . GLU B 1 129 ? 8.671 73.417 -6.456 1.00 18.28 139 GLU B N 1
ATOM 2404 C CA . GLU B 1 129 ? 7.873 74.230 -7.411 1.00 20.78 139 GLU B CA 1
ATOM 2405 C C . GLU B 1 129 ? 8.336 74.108 -8.838 1.00 21.16 139 GLU B C 1
ATOM 2406 O O . GLU B 1 129 ? 7.740 74.715 -9.734 1.00 22.11 139 GLU B O 1
ATOM 2412 N N . ASN B 1 130 ? 9.390 73.340 -9.079 1.00 20.21 140 ASN B N 1
ATOM 2413 C CA . ASN B 1 130 ? 9.930 73.254 -10.420 1.00 21.88 140 ASN B CA 1
ATOM 2414 C C . ASN B 1 130 ? 9.089 72.234 -11.175 1.00 23.97 140 ASN B C 1
ATOM 2415 O O . ASN B 1 130 ? 9.171 71.031 -10.937 1.00 24.67 140 ASN B O 1
ATOM 2420 N N . ILE B 1 131 ? 8.221 72.747 -12.048 1.00 25.22 141 ILE B N 1
ATOM 2421 C CA . ILE B 1 131 ? 7.191 71.913 -12.679 1.00 27.23 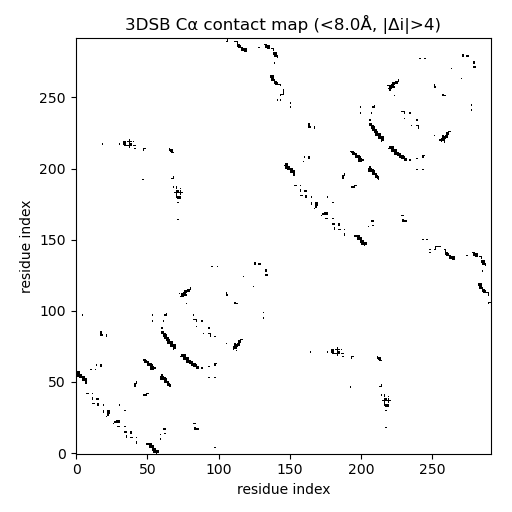141 ILE B CA 1
ATOM 2422 C C . ILE B 1 131 ? 7.803 70.809 -13.545 1.00 27.74 141 ILE B C 1
ATOM 2423 O O . ILE B 1 131 ? 7.337 69.654 -13.526 1.00 28.78 141 ILE B O 1
ATOM 2428 N N . ASN B 1 132 ? 8.883 71.169 -14.238 1.00 26.91 142 ASN B N 1
ATOM 2429 C CA . ASN B 1 132 ? 9.465 70.330 -15.267 1.00 26.92 142 ASN B CA 1
ATOM 2430 C C . ASN B 1 132 ? 10.495 69.316 -14.772 1.00 25.67 142 ASN B C 1
ATOM 2431 O O . ASN B 1 132 ? 10.913 68.441 -15.532 1.00 25.34 142 ASN B O 1
ATOM 2436 N N . ALA B 1 133 ? 10.863 69.410 -13.492 1.00 23.72 143 ALA B N 1
ATOM 2437 C CA . ALA B 1 133 ? 11.990 68.611 -13.000 1.00 22.92 143 ALA B CA 1
ATOM 2438 C C . ALA B 1 133 ? 11.736 67.109 -13.004 1.00 22.68 143 ALA B C 1
ATOM 2439 O O . ALA B 1 133 ? 12.592 66.343 -13.456 1.00 22.70 143 ALA B O 1
ATOM 2441 N N . LYS B 1 134 ? 10.578 66.676 -12.494 1.00 23.75 144 LYS B N 1
ATOM 2442 C CA . LYS B 1 134 ? 10.279 65.242 -12.460 1.00 24.86 144 LYS B CA 1
ATOM 2443 C C . LYS B 1 134 ? 10.447 64.583 -13.839 1.00 24.82 144 LYS B C 1
ATOM 2444 O O . LYS B 1 134 ? 11.135 63.582 -13.960 1.00 25.37 144 LYS B O 1
ATOM 2450 N N . ALA B 1 135 ? 9.840 65.166 -14.874 1.00 24.71 145 ALA B N 1
ATOM 2451 C CA . ALA B 1 135 ? 9.962 64.626 -16.217 1.00 24.52 145 ALA B CA 1
ATOM 2452 C C . ALA B 1 135 ? 11.402 64.657 -16.781 1.00 23.82 145 ALA B C 1
ATOM 2453 O O . ALA B 1 135 ? 11.874 63.683 -17.351 1.00 23.48 145 ALA B O 1
ATOM 2455 N N . THR B 1 136 ? 12.102 65.775 -16.608 1.00 22.48 146 THR B N 1
ATOM 2456 C CA . THR B 1 136 ? 13.493 65.863 -17.024 1.00 21.91 146 THR B CA 1
ATOM 2457 C C . THR B 1 136 ? 14.346 64.770 -16.398 1.00 21.34 146 THR B C 1
ATOM 2458 O O . THR B 1 136 ? 15.081 64.074 -17.094 1.00 21.46 146 THR B O 1
ATOM 2462 N N . TYR B 1 137 ? 14.235 64.596 -15.081 1.00 20.39 147 TYR B N 1
ATOM 2463 C CA . TYR B 1 137 ? 15.061 63.569 -14.439 1.00 19.55 147 TYR B CA 1
ATOM 2464 C C . TYR B 1 137 ? 14.614 62.141 -14.716 1.00 21.17 147 TYR B C 1
ATOM 2465 O O . TYR B 1 137 ? 15.455 61.249 -14.833 1.00 20.18 147 TYR B O 1
ATOM 2474 N N . GLU B 1 138 ? 13.297 61.932 -14.765 1.00 23.33 148 GLU B N 1
ATOM 2475 C CA . GLU B 1 138 ? 12.730 60.672 -15.210 1.00 26.20 148 GLU B CA 1
ATOM 2476 C C . GLU B 1 138 ? 13.308 60.160 -16.524 1.00 25.72 148 GLU B C 1
ATOM 2477 O O . GLU B 1 138 ? 13.638 58.981 -16.632 1.00 26.01 148 GLU B O 1
ATOM 2483 N N . SER B 1 139 ? 13.400 61.050 -17.510 1.00 26.01 149 SER B N 1
ATOM 2484 C CA . SER B 1 139 ? 14.039 60.760 -18.787 1.00 26.13 149 SER B CA 1
ATOM 2485 C C . SER B 1 139 ? 15.456 60.229 -18.624 1.00 25.41 149 SER B C 1
ATOM 2486 O O . SER B 1 139 ? 15.927 59.473 -19.458 1.00 27.12 149 SER B O 1
ATOM 2489 N N . LEU B 1 140 ? 16.135 60.646 -17.552 1.00 22.61 150 LEU B N 1
ATOM 2490 C CA . LEU B 1 140 ? 17.516 60.243 -17.306 1.00 20.85 150 LEU B CA 1
ATOM 2491 C C . LEU B 1 140 ? 17.627 59.080 -16.310 1.00 20.61 150 LEU B C 1
ATOM 2492 O O . LEU B 1 140 ? 18.710 58.789 -15.806 1.00 19.99 150 LEU B O 1
ATOM 2497 N N . ASN B 1 141 ? 16.487 58.434 -16.022 1.00 21.26 151 ASN B N 1
ATOM 2498 C CA . ASN B 1 141 ? 16.429 57.336 -15.060 1.00 22.14 151 ASN B CA 1
ATOM 2499 C C . ASN B 1 141 ? 16.851 57.761 -13.666 1.00 20.81 151 ASN B C 1
ATOM 2500 O O . ASN B 1 141 ? 17.493 57.013 -12.939 1.00 20.98 151 ASN B O 1
ATOM 2513 N N . TYR B 1 143 ? 15.080 59.256 -10.174 1.00 15.80 153 TYR B N 1
ATOM 2514 C CA . TYR B 1 143 ? 13.753 59.216 -9.585 1.00 15.54 153 TYR B CA 1
ATOM 2515 C C . TYR B 1 143 ? 13.760 59.826 -8.217 1.00 14.56 153 TYR B C 1
ATOM 2516 O O . TYR B 1 143 ? 14.776 59.884 -7.541 1.00 14.95 153 TYR B O 1
ATOM 2525 N N . GLU B 1 144 ? 12.586 60.263 -7.796 1.00 13.92 154 GLU B N 1
ATOM 2526 C CA . GLU B 1 144 ? 12.455 60.940 -6.535 1.00 15.06 154 GLU B CA 1
ATOM 2527 C C . GLU B 1 144 ? 12.719 60.010 -5.365 1.00 15.08 154 GLU B C 1
ATOM 2528 O O . GLU B 1 144 ? 12.234 58.855 -5.317 1.00 14.61 154 GLU B O 1
ATOM 2534 N N . CYS B 1 145 ? 13.487 60.526 -4.408 1.00 15.36 155 CYS B N 1
ATOM 2535 C CA . CYS B 1 145 ? 13.814 59.804 -3.186 1.00 16.19 155 CYS B CA 1
ATOM 2536 C C . CYS B 1 145 ? 12.788 60.019 -2.103 1.00 17.25 155 CYS B C 1
ATOM 2537 O O . CYS B 1 145 ? 11.891 60.843 -2.248 1.00 19.95 155 CYS B O 1
ATOM 2540 N N . ASP B 1 146 ? 12.913 59.242 -1.045 1.00 17.33 156 ASP B N 1
ATOM 2541 C CA . ASP B 1 146 ? 11.924 59.214 0.038 1.00 17.89 156 ASP B CA 1
ATOM 2542 C C . ASP B 1 146 ? 12.470 59.957 1.245 1.00 16.64 156 ASP B C 1
ATOM 2543 O O . ASP B 1 146 ? 12.442 59.434 2.372 1.00 17.51 156 ASP B O 1
ATOM 2548 N N . TYR B 1 147 ? 12.989 61.169 0.992 1.00 14.97 157 TYR B N 1
ATOM 2549 C CA . TYR B 1 147 ? 13.570 61.981 2.056 1.00 14.73 157 TYR B CA 1
ATOM 2550 C C . TYR B 1 147 ? 13.004 63.388 2.096 1.00 12.28 157 TYR B C 1
ATOM 2551 O O . TYR B 1 147 ? 12.611 63.951 1.071 1.00 14.25 157 TYR B O 1
ATOM 2560 N N . ASN B 1 148 ? 12.957 63.943 3.305 1.00 12.20 158 ASN B N 1
ATOM 2561 C CA . ASN B 1 148 ? 12.784 65.392 3.467 1.00 13.24 158 ASN B CA 1
ATOM 2562 C C . ASN B 1 148 ? 14.096 66.032 3.882 1.00 13.68 158 ASN B C 1
ATOM 2563 O O . ASN B 1 148 ? 14.869 65.428 4.608 1.00 13.36 158 ASN B O 1
ATOM 2576 N N . TYR B 1 150 ? 15.908 69.268 5.902 1.00 13.51 160 TYR B N 1
ATOM 2577 C CA . TYR B 1 150 ? 15.687 70.260 6.953 1.00 13.45 160 TYR B CA 1
ATOM 2578 C C . TYR B 1 150 ? 16.853 71.231 6.969 1.00 13.32 160 TYR B C 1
ATOM 2579 O O . TYR B 1 150 ? 17.986 70.854 6.612 1.00 13.18 160 TYR B O 1
ATOM 2588 N N . GLU B 1 151 ? 16.602 72.469 7.409 1.00 12.62 161 GLU B N 1
ATOM 2589 C CA . GLU B 1 151 ? 17.708 73.431 7.499 1.00 13.32 161 GLU B CA 1
ATOM 2590 C C . GLU B 1 151 ? 17.536 74.359 8.685 1.00 13.80 161 GLU B C 1
ATOM 2591 O O . GLU B 1 151 ? 16.393 74.679 9.104 1.00 14.01 161 GLU B O 1
ATOM 2597 N N . TYR B 1 152 ? 18.694 74.755 9.218 1.00 14.24 162 TYR B N 1
ATOM 2598 C CA . TYR B 1 152 ? 18.788 75.769 10.240 1.00 14.15 162 TYR B CA 1
ATOM 2599 C C . TYR B 1 152 ? 19.337 77.022 9.556 1.00 14.42 162 TYR B C 1
ATOM 2600 O O . TYR B 1 152 ? 20.370 76.941 8.868 1.00 15.01 162 TYR B O 1
ATOM 2609 N N . GLU B 1 153 ? 18.668 78.159 9.753 1.00 14.57 163 GLU B N 1
ATOM 2610 C CA . G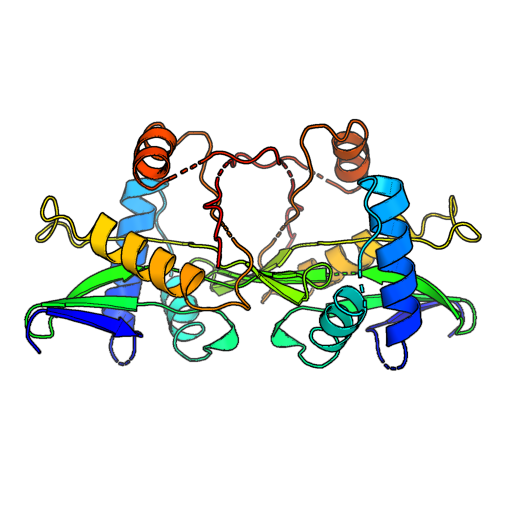LU B 1 153 ? 19.105 79.387 9.111 1.00 15.87 163 GLU B CA 1
ATOM 2611 C C . GLU B 1 153 ? 20.162 80.011 10.004 1.00 16.17 163 GLU B C 1
ATOM 2612 O O . GLU B 1 153 ? 19.931 80.351 11.181 1.00 15.83 163 GLU B O 1
ATOM 2618 N N . VAL B 1 154 ? 21.367 80.069 9.462 1.00 17.42 164 VAL B N 1
ATOM 2619 C CA A VAL B 1 154 ? 22.488 80.627 10.144 0.50 19.35 164 VAL B CA 1
ATOM 2620 C CA B VAL B 1 154 ? 22.469 80.649 10.182 0.50 19.34 164 VAL B CA 1
ATOM 2621 C C . VAL B 1 154 ? 22.413 82.128 9.847 1.00 20.64 164 VAL B C 1
ATOM 2622 O O . VAL B 1 154 ? 22.125 82.522 8.701 1.00 23.51 164 VAL B O 1
ATOM 2629 N N . ILE B 1 155 ? 22.668 82.928 10.842 1.00 21.46 165 ILE B N 1
ATOM 2630 C CA . ILE B 1 155 ? 22.834 84.365 10.655 1.00 22.93 165 ILE B CA 1
ATOM 2631 C C . ILE B 1 155 ? 24.128 84.756 11.386 1.00 24.47 165 ILE B C 1
ATOM 2632 O O . ILE B 1 155 ? 24.461 84.225 12.468 1.00 24.16 165 ILE B O 1
ATOM 2637 N N . HIS B 1 156 ? 24.898 85.641 10.771 1.00 26.01 166 HIS B N 1
ATOM 2638 C CA . HIS B 1 156 ? 26.150 86.036 11.392 1.00 26.33 166 HIS B CA 1
ATOM 2639 C C . HIS B 1 156 ? 26.026 87.508 11.876 1.00 28.34 166 HIS B C 1
ATOM 2640 O O . HIS B 1 156 ? 27.022 88.223 12.058 1.00 30.73 166 HIS B O 1
#